Protein AF-A0A433XVX6-F1 (afdb_monomer)

Secondary structure (DSSP, 8-state):
-PPP---TT-EETTEEEEEEE---SSS-EEEEEETTS-EEEEEHHHHHHTS--SSSHHHHHHHHHHHHHH----TT-EETTEEEEEEE--TT-SS-EEEEEETTS-EEEE-HHHHHTTS--SSSHHHHHHHHHTEETTEEHHHHH-----TT-SSSSTTEEEETTTTEEEEEEEETTEEEEEEEESSHHHHHHHHHHHHIIIIIHHHHHHHTT-

Mean predicted aligned error: 14.82 Å

InterPro domains:
  IPR016177 DNA-binding domain superfamily [SSF54171] (155-206)

pLDDT: mean 87.67, std 9.97, range [38.62, 97.19]

Nearest PDB structures (foldseek):
  8ip9-assembly1_ja  TM=7.257E-01  e=5.168E+00  Triticum aestivum
  5vod-assembly1_D  TM=2.470E-01  e=8.513E-01  Human herpesvirus 5 strain Merlin
  8ovj-assembly1_SE  TM=2.598E-01  e=2.888E+00  Leishman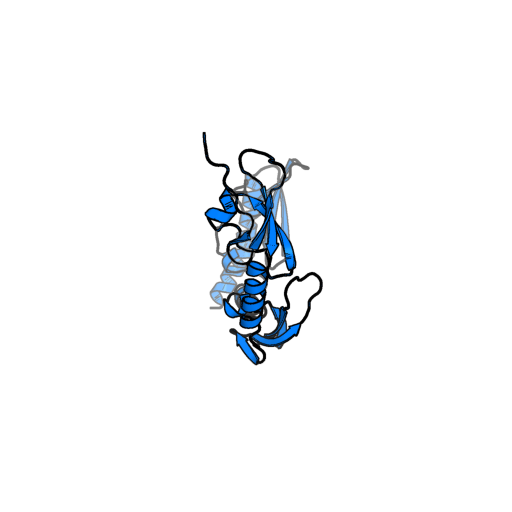ia major strain Friedlin
  8p5d-assembly1_SE0  TM=2.266E-01  e=1.814E+00  Spraguea lophii 42_110

Organism: NCBI:txid170367

Solvent-accessible surface area (backbone atoms only — not comparable to full-atom values): 12508 Å² total; per-residue (Å²): 135,82,79,82,86,80,57,66,76,42,72,31,81,40,24,35,26,73,37,82,45,80,70,71,78,96,48,54,30,30,38,21,44,17,83,86,72,41,71,35,79,47,37,57,65,39,44,75,74,56,78,47,38,46,64,54,55,66,62,50,54,52,50,51,56,53,51,65,72,64,68,67,87,52,62,74,42,70,34,78,43,23,31,29,59,48,81,40,84,50,88,99,50,98,58,73,22,29,34,21,41,18,80,88,72,50,72,49,75,41,47,65,68,42,38,74,72,59,77,48,39,54,82,52,55,73,56,51,58,58,55,52,73,40,43,57,88,63,30,51,50,67,68,70,73,47,90,78,74,62,92,84,57,84,66,81,49,89,51,35,46,78,38,79,93,74,68,27,20,32,15,38,50,76,54,58,87,41,79,44,79,76,50,73,29,84,45,64,66,60,23,49,49,56,46,49,53,50,40,52,57,63,48,40,59,48,49,56,55,58,62,76,70,114

Structure (mmCIF, N/CA/C/O backbone):
data_AF-A0A433XVX6-F1
#
_entry.id   AF-A0A433XVX6-F1
#
loop_
_atom_site.group_PDB
_atom_site.id
_atom_site.type_symbol
_atom_site.label_atom_id
_atom_site.label_alt_id
_atom_site.label_comp_id
_atom_site.label_asym_id
_atom_site.label_entity_id
_atom_site.label_seq_id
_atom_site.pdbx_PDB_ins_code
_atom_site.Cartn_x
_atom_site.Cartn_y
_atom_site.Cartn_z
_atom_site.occupancy
_atom_site.B_iso_or_equiv
_atom_site.auth_seq_id
_atom_site.auth_comp_id
_atom_site.auth_asym_id
_atom_site.auth_atom_id
_atom_site.pdbx_PDB_model_num
ATOM 1 N N . MET A 1 1 ? 45.677 37.191 -30.295 1.00 38.62 1 MET A N 1
ATOM 2 C CA . MET A 1 1 ? 44.570 36.921 -31.242 1.00 38.62 1 MET A CA 1
ATOM 3 C C . MET A 1 1 ? 44.172 35.455 -31.112 1.00 38.62 1 MET A C 1
ATOM 5 O O . MET A 1 1 ? 44.971 34.594 -31.451 1.00 38.62 1 MET A O 1
ATOM 9 N N . SER A 1 2 ? 43.012 35.152 -30.522 1.00 48.50 2 SER A N 1
ATOM 10 C CA . SER A 1 2 ? 42.582 33.760 -30.299 1.00 48.50 2 SER A CA 1
ATOM 11 C C . SER A 1 2 ? 41.981 33.183 -31.583 1.00 48.50 2 SER A C 1
ATOM 13 O O . SER A 1 2 ? 41.077 33.780 -32.167 1.00 48.50 2 SER A O 1
ATOM 15 N N . LYS A 1 3 ? 42.511 32.047 -32.047 1.00 56.12 3 LYS A N 1
ATOM 16 C CA . LYS A 1 3 ? 42.093 31.354 -33.274 1.00 56.12 3 LYS A CA 1
ATOM 17 C C . LYS A 1 3 ? 40.615 30.959 -33.149 1.00 56.12 3 LYS A C 1
ATOM 19 O O . LYS A 1 3 ? 40.260 30.203 -32.245 1.00 56.12 3 LYS A O 1
ATOM 24 N N . LYS A 1 4 ? 39.748 31.477 -34.030 1.00 68.12 4 LYS A N 1
ATOM 25 C CA . LYS A 1 4 ? 38.315 31.137 -34.044 1.00 68.12 4 LYS A CA 1
ATOM 26 C C . LYS A 1 4 ? 38.174 29.623 -34.236 1.00 68.12 4 LYS A C 1
ATOM 28 O O . LYS A 1 4 ? 38.615 29.078 -35.245 1.00 68.12 4 LYS A O 1
ATOM 33 N N . LEU A 1 5 ? 37.613 28.941 -33.240 1.00 78.88 5 LEU A N 1
ATOM 34 C CA . LEU A 1 5 ? 37.410 27.496 -33.284 1.00 78.88 5 LEU A CA 1
ATOM 35 C C . LEU A 1 5 ? 36.294 27.178 -34.286 1.00 78.88 5 LEU A C 1
ATOM 37 O O . LEU A 1 5 ? 35.139 27.515 -34.036 1.00 78.88 5 LEU A O 1
ATOM 41 N N . ASN A 1 6 ? 36.644 26.524 -35.394 1.00 87.12 6 ASN A N 1
ATOM 42 C CA . ASN A 1 6 ? 35.687 26.031 -36.378 1.00 87.12 6 ASN A CA 1
ATOM 43 C C . ASN A 1 6 ? 35.443 24.530 -36.167 1.00 87.12 6 ASN A C 1
ATOM 45 O O . ASN A 1 6 ? 36.388 23.742 -36.209 1.00 87.12 6 ASN A O 1
ATOM 49 N N . LEU A 1 7 ? 34.185 24.152 -35.929 1.00 89.12 7 LEU A N 1
ATOM 50 C CA . LEU A 1 7 ? 33.771 22.759 -35.752 1.00 89.12 7 LEU A CA 1
ATOM 51 C C . LEU A 1 7 ? 33.003 22.194 -36.955 1.00 89.12 7 LEU A C 1
ATOM 53 O O . LEU A 1 7 ? 32.600 21.038 -36.892 1.00 89.12 7 LEU A O 1
ATOM 57 N N . VAL A 1 8 ? 32.800 22.958 -38.036 1.00 92.81 8 VAL A N 1
ATOM 58 C CA . VAL A 1 8 ? 32.101 22.475 -39.241 1.00 92.81 8 VAL A CA 1
ATOM 59 C C . VAL A 1 8 ? 32.784 21.224 -39.799 1.00 92.81 8 VAL A C 1
ATOM 61 O O . VAL A 1 8 ? 34.008 21.163 -39.895 1.00 92.81 8 VAL A O 1
ATOM 64 N N . GLY A 1 9 ? 31.982 20.209 -40.124 1.00 91.25 9 GLY A N 1
ATOM 65 C CA . GLY A 1 9 ? 32.437 18.901 -40.597 1.00 91.25 9 GLY A CA 1
ATOM 66 C C . GLY A 1 9 ? 32.885 17.940 -39.491 1.00 91.25 9 GLY A C 1
ATOM 67 O O . GLY A 1 9 ? 33.065 16.755 -39.760 1.00 91.25 9 GLY A O 1
ATOM 68 N N . GLN A 1 10 ? 33.038 18.397 -38.242 1.00 93.50 10 GLN A N 1
ATOM 69 C CA . GLN A 1 10 ? 33.413 17.514 -37.137 1.00 93.50 10 GLN A CA 1
ATOM 70 C C . GLN A 1 10 ? 32.222 16.695 -36.634 1.00 93.50 10 GLN A C 1
ATOM 72 O O . GLN A 1 10 ? 31.075 17.156 -36.615 1.00 93.50 10 GLN A O 1
ATOM 77 N N . ARG A 1 11 ? 32.523 15.476 -36.177 1.00 94.94 11 ARG A N 1
ATOM 78 C CA . ARG A 1 11 ? 31.547 14.517 -35.660 1.00 94.94 11 ARG A CA 1
ATOM 79 C C . ARG A 1 11 ? 31.689 14.330 -34.151 1.00 94.94 11 ARG A C 1
ATOM 81 O O . ARG A 1 11 ? 32.784 14.118 -33.641 1.00 94.94 11 ARG A O 1
ATOM 88 N N . PHE A 1 12 ? 30.559 14.338 -33.454 1.00 93.75 12 PHE A N 1
ATOM 89 C CA . PHE A 1 12 ? 30.433 14.140 -32.012 1.00 93.75 12 PHE A CA 1
ATOM 90 C C . PHE A 1 12 ? 29.365 13.073 -31.743 1.00 93.75 12 PHE A C 1
ATOM 92 O O . PHE A 1 12 ? 28.162 13.344 -31.712 1.00 93.75 12 PHE A O 1
ATOM 99 N N . GLY A 1 13 ? 29.799 11.820 -31.594 1.00 93.31 13 GLY A N 1
ATOM 100 C CA . GLY A 1 13 ? 28.888 10.675 -31.537 1.00 93.31 13 GLY A CA 1
ATOM 101 C C . GLY A 1 13 ? 28.118 10.511 -32.851 1.00 93.31 13 GLY A C 1
ATOM 102 O O . GLY A 1 13 ? 28.717 10.287 -33.901 1.00 93.31 13 GLY A O 1
ATOM 103 N N . ARG A 1 14 ? 26.791 10.640 -32.791 1.00 94.75 14 ARG A N 1
ATOM 104 C CA . ARG A 1 14 ? 25.889 10.607 -33.951 1.00 94.75 14 ARG A CA 1
ATOM 105 C C . ARG A 1 14 ? 25.601 11.982 -34.551 1.00 94.75 14 ARG A C 1
ATOM 107 O O . ARG A 1 14 ? 24.722 12.072 -35.396 1.00 94.75 14 ARG A O 1
ATOM 114 N N . LEU A 1 15 ? 26.216 13.057 -34.058 1.00 96.62 15 LEU A N 1
ATOM 115 C CA . LEU A 1 15 ? 26.008 14.416 -34.565 1.00 96.62 15 LEU A CA 1
ATOM 116 C C . LEU A 1 15 ? 27.168 14.838 -35.458 1.00 96.62 15 LEU A C 1
ATOM 118 O O . LEU A 1 15 ? 28.316 14.753 -35.035 1.00 96.62 15 LEU A O 1
ATOM 122 N N . THR A 1 16 ? 26.862 15.370 -36.635 1.00 96.62 16 THR A N 1
ATOM 123 C CA . THR A 1 16 ? 27.825 16.001 -37.543 1.00 96.62 16 THR A CA 1
ATOM 124 C C . THR A 1 16 ? 27.500 17.483 -37.649 1.00 96.62 16 THR A C 1
ATOM 126 O O . THR A 1 16 ? 26.360 17.851 -37.936 1.00 96.62 16 THR A O 1
ATOM 129 N N . VAL A 1 17 ? 28.481 18.347 -37.392 1.00 96.50 17 VAL A N 1
ATOM 130 C CA . VAL A 1 17 ? 28.293 19.802 -37.448 1.00 96.50 17 VAL A CA 1
ATOM 131 C C . VAL A 1 17 ? 28.220 20.262 -38.903 1.00 96.50 17 VAL A C 1
ATOM 133 O O . VAL A 1 17 ? 29.166 20.061 -39.663 1.00 96.50 17 VAL A O 1
ATOM 136 N N . ILE A 1 18 ? 27.121 20.918 -39.275 1.00 96.31 18 ILE A N 1
ATOM 137 C CA . ILE A 1 18 ? 26.872 21.411 -40.640 1.00 96.31 18 ILE A CA 1
ATOM 138 C C . ILE A 1 18 ? 27.135 22.912 -40.774 1.00 96.31 18 ILE A C 1
ATOM 140 O O . ILE A 1 18 ? 27.620 23.348 -41.812 1.00 96.31 18 ILE A O 1
ATOM 144 N N . ALA A 1 19 ? 26.839 23.708 -39.744 1.00 93.25 19 ALA A N 1
ATOM 145 C CA . ALA A 1 19 ? 27.018 25.159 -39.808 1.00 93.25 19 ALA A CA 1
ATOM 146 C C . ALA A 1 19 ? 27.203 25.799 -38.425 1.00 93.25 19 ALA A C 1
ATOM 148 O O . ALA A 1 19 ? 26.678 25.309 -37.421 1.00 93.25 19 ALA A O 1
ATOM 149 N N . GLU A 1 20 ? 27.913 26.927 -38.388 1.00 92.19 20 GLU A N 1
ATOM 150 C CA . GLU A 1 20 ? 27.926 27.842 -37.242 1.00 92.19 20 GLU A CA 1
ATOM 151 C C . GLU A 1 20 ? 26.616 28.646 -37.224 1.00 92.19 20 GLU A C 1
ATOM 153 O O . GLU A 1 20 ? 26.157 29.122 -38.262 1.00 92.19 20 GLU A O 1
ATOM 158 N N . LEU A 1 21 ? 26.001 28.786 -36.051 1.00 90.31 21 LEU A N 1
ATOM 159 C CA . LEU A 1 21 ? 24.818 29.621 -35.841 1.00 90.31 21 LEU A CA 1
ATOM 160 C C . LEU A 1 21 ? 25.199 30.921 -35.121 1.00 90.31 21 LEU A C 1
ATOM 162 O O . LEU A 1 21 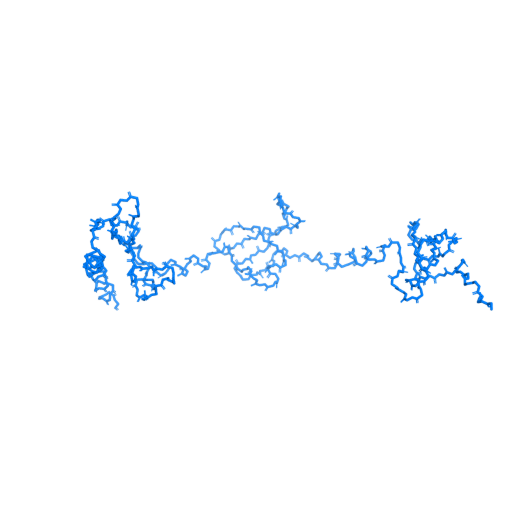? 26.229 30.957 -34.438 1.00 90.31 21 LEU A O 1
ATOM 166 N N . PRO A 1 22 ? 24.357 31.971 -35.209 1.00 84.25 22 PRO A N 1
ATOM 167 C CA . PRO A 1 22 ? 24.563 33.203 -34.462 1.00 84.25 22 PRO A CA 1
ATOM 168 C C . PRO A 1 22 ? 24.816 32.924 -32.981 1.00 84.25 22 PRO A C 1
ATOM 170 O O . PRO A 1 22 ? 24.170 32.071 -32.360 1.00 84.25 22 PRO A O 1
ATOM 173 N N . LYS A 1 23 ? 25.798 33.631 -32.424 1.00 76.31 23 LYS A N 1
ATOM 174 C CA . LYS A 1 23 ? 26.173 33.485 -31.024 1.00 76.31 23 LYS A CA 1
ATOM 175 C C . LYS A 1 23 ? 25.047 34.027 -30.148 1.00 76.31 23 LYS A C 1
ATOM 177 O O . LYS A 1 23 ? 24.719 35.205 -30.210 1.00 76.31 23 LYS A O 1
ATOM 182 N N . GLU A 1 24 ? 24.519 33.163 -29.295 1.00 71.94 24 GLU A N 1
ATOM 183 C CA . GLU A 1 24 ? 23.518 33.500 -28.290 1.00 71.94 24 GLU A CA 1
ATOM 184 C C . GLU A 1 24 ? 24.099 33.078 -26.932 1.00 71.94 24 GLU A C 1
ATOM 186 O O . GLU A 1 24 ? 24.224 31.888 -26.635 1.00 71.94 24 GLU A O 1
ATOM 191 N N . GLY A 1 25 ? 24.591 34.047 -26.153 1.00 70.12 25 GLY A N 1
ATOM 192 C CA . GLY A 1 25 ? 25.312 33.804 -24.895 1.00 70.12 25 GLY A CA 1
ATOM 193 C C . GLY A 1 25 ? 26.831 33.621 -25.047 1.00 70.12 25 GLY A C 1
ATOM 194 O O . GLY A 1 25 ? 27.452 34.150 -25.965 1.00 70.12 25 GLY A O 1
ATOM 195 N N . SER A 1 26 ? 27.472 32.908 -24.112 1.00 76.31 26 SER A N 1
ATOM 196 C CA . SER A 1 26 ? 28.947 32.858 -23.998 1.00 76.31 26 SER A CA 1
ATOM 197 C C . SER A 1 26 ? 29.634 31.895 -24.988 1.00 76.31 26 SER A C 1
ATOM 199 O O . SER A 1 26 ? 30.794 32.100 -25.351 1.00 76.31 26 SER A O 1
ATOM 201 N N . SER A 1 27 ? 28.924 30.881 -25.501 1.00 79.75 27 SER A N 1
ATOM 202 C CA . SER A 1 27 ? 29.500 29.814 -26.337 1.00 79.75 27 SER A CA 1
ATOM 203 C C . SER A 1 27 ? 28.939 29.819 -27.768 1.00 79.75 27 SER A C 1
ATOM 205 O O . SER A 1 27 ? 27.736 30.023 -27.930 1.00 79.75 27 SER A O 1
ATOM 207 N N . PRO A 1 28 ? 29.762 29.563 -28.806 1.00 85.75 28 PRO A N 1
ATOM 208 C CA . PRO A 1 28 ? 29.271 29.365 -30.168 1.00 85.75 28 PRO A CA 1
ATOM 209 C C . PRO A 1 28 ? 28.257 28.218 -30.245 1.00 85.75 28 PRO A C 1
ATOM 211 O O . PRO A 1 28 ? 28.436 27.167 -29.613 1.00 85.75 28 PRO A O 1
ATOM 214 N N . ARG A 1 29 ? 27.201 28.431 -31.033 1.00 91.44 29 ARG A N 1
ATOM 215 C CA . ARG A 1 29 ? 26.173 27.436 -31.340 1.00 91.44 29 ARG A CA 1
ATOM 216 C C . ARG A 1 29 ? 26.436 26.829 -32.709 1.00 91.44 29 ARG A C 1
ATOM 218 O O . ARG A 1 29 ? 26.840 27.517 -33.640 1.00 91.44 29 ARG A O 1
ATOM 225 N N . TRP A 1 30 ? 26.127 25.550 -32.832 1.00 93.88 30 TRP A N 1
ATOM 226 C CA . TRP A 1 30 ? 26.346 24.767 -34.034 1.00 93.88 30 TRP A CA 1
ATOM 227 C C . TRP A 1 30 ? 25.049 24.082 -34.433 1.00 93.88 30 TRP A C 1
ATOM 229 O O . TRP A 1 30 ? 24.403 23.427 -33.608 1.00 93.88 30 TRP A O 1
ATOM 239 N N . SER A 1 31 ? 24.676 24.234 -35.699 1.00 95.19 31 SER A N 1
ATOM 240 C CA . SER A 1 31 ? 23.676 23.382 -36.327 1.00 95.19 31 SER A CA 1
ATOM 241 C C . SER A 1 31 ? 24.335 22.042 -36.623 1.00 95.19 31 SER A C 1
ATOM 243 O O . SER A 1 31 ? 25.408 21.999 -37.230 1.00 95.19 31 SER A O 1
ATOM 245 N N . CYS A 1 32 ? 23.721 20.958 -36.165 1.00 96.25 32 CYS A N 1
ATOM 246 C CA . CYS A 1 32 ? 24.199 19.601 -36.371 1.00 96.25 32 CYS A CA 1
ATOM 247 C C . CYS A 1 32 ? 23.108 18.763 -37.033 1.00 96.25 32 CYS A C 1
ATOM 249 O O . CYS A 1 32 ? 21.931 18.891 -36.688 1.00 96.25 32 CYS A O 1
ATOM 251 N N . ILE A 1 33 ? 23.506 17.857 -37.920 1.00 96.44 33 ILE A N 1
ATOM 252 C CA . ILE A 1 33 ? 22.648 16.784 -38.411 1.00 96.44 33 ILE A CA 1
ATOM 253 C C . ILE A 1 33 ? 22.986 15.514 -37.649 1.00 96.44 33 ILE A C 1
ATOM 255 O O . ILE A 1 33 ? 24.158 15.192 -37.446 1.00 96.44 33 ILE A O 1
ATOM 259 N N . CYS A 1 34 ? 21.970 14.815 -37.162 1.00 96.12 34 CYS A N 1
ATOM 260 C CA . CYS A 1 34 ? 22.189 13.523 -36.544 1.00 96.12 34 CYS A CA 1
ATOM 261 C C . CYS A 1 34 ? 22.131 12.406 -37.591 1.00 96.12 34 CYS A C 1
ATOM 263 O O . CYS A 1 34 ? 21.385 12.530 -38.555 1.00 96.12 34 CYS A O 1
ATOM 265 N N . ASP A 1 35 ? 22.802 11.276 -37.352 1.00 95.12 35 ASP A N 1
ATOM 266 C CA . ASP A 1 35 ? 22.650 10.051 -38.159 1.00 95.12 35 ASP A CA 1
ATOM 267 C C . ASP A 1 35 ? 21.176 9.611 -38.292 1.00 95.12 35 ASP A C 1
ATOM 269 O O . ASP A 1 35 ? 20.795 8.970 -39.261 1.00 95.12 35 ASP A O 1
ATOM 273 N N . CYS A 1 36 ? 20.331 9.994 -37.321 1.00 90.38 36 CYS A N 1
ATOM 274 C CA . CYS A 1 36 ? 18.879 9.785 -37.325 1.00 90.38 36 CYS A CA 1
ATOM 275 C C . CYS A 1 36 ? 18.123 10.660 -38.354 1.00 90.38 36 CYS A C 1
ATOM 277 O O . CYS A 1 36 ? 16.899 10.606 -38.400 1.00 90.38 36 CYS A O 1
ATOM 279 N N . GLY A 1 37 ? 18.812 11.550 -39.075 1.00 91.06 37 GLY A N 1
ATOM 280 C CA . GLY A 1 37 ? 18.236 12.549 -39.981 1.00 91.06 37 GLY A CA 1
ATOM 281 C C . GLY A 1 37 ? 17.664 13.794 -39.292 1.00 91.06 37 GLY A C 1
ATOM 282 O O . GLY A 1 37 ? 17.420 14.797 -39.954 1.00 91.06 37 GLY A O 1
ATOM 283 N N . ASN A 1 38 ? 17.476 13.781 -37.965 1.00 94.69 38 ASN A N 1
ATOM 284 C CA . ASN A 1 38 ? 16.924 14.941 -37.260 1.00 94.69 38 ASN A CA 1
ATOM 285 C C . ASN A 1 38 ? 17.998 15.999 -36.959 1.00 94.69 38 ASN A C 1
ATOM 287 O O . ASN A 1 38 ? 19.101 15.648 -36.512 1.00 94.69 38 ASN A O 1
ATOM 291 N N . PRO A 1 39 ? 17.664 17.292 -37.113 1.00 94.88 39 PRO A N 1
ATOM 292 C CA . PRO A 1 39 ? 18.558 18.381 -36.759 1.00 94.88 39 PRO A CA 1
ATOM 293 C C . PRO A 1 39 ? 18.683 18.525 -35.237 1.00 94.88 39 PRO A C 1
ATOM 295 O O . PRO A 1 39 ? 17.761 18.228 -34.471 1.00 94.88 39 PRO A O 1
ATOM 298 N N . LYS A 1 40 ? 19.832 19.021 -34.780 1.00 95.19 40 LYS A N 1
ATOM 299 C CA . LYS A 1 40 ? 20.084 19.347 -33.375 1.00 95.19 40 LYS A CA 1
ATOM 300 C C . LYS A 1 40 ? 20.978 20.574 -33.278 1.00 95.19 40 LYS A C 1
ATOM 302 O O . LYS A 1 40 ? 22.030 20.628 -33.903 1.00 95.19 40 LYS A O 1
ATOM 307 N N . VAL A 1 41 ? 20.595 21.529 -32.437 1.00 94.31 41 VAL A N 1
ATOM 308 C CA . VAL A 1 41 ? 21.476 22.638 -32.059 1.00 94.31 41 VAL A CA 1
ATOM 309 C C . VAL A 1 41 ? 22.266 22.248 -30.813 1.00 94.31 41 VAL A C 1
ATOM 311 O O . VAL A 1 41 ? 21.687 21.767 -29.836 1.00 94.31 41 VAL A O 1
ATOM 314 N N . ALA A 1 42 ? 23.582 22.452 -30.846 1.00 92.31 42 ALA A N 1
ATOM 315 C CA . ALA A 1 42 ? 24.480 22.170 -29.730 1.00 92.31 42 ALA A CA 1
ATOM 316 C C . ALA A 1 42 ? 25.558 23.257 -29.602 1.00 92.31 42 ALA A C 1
ATOM 318 O O . ALA A 1 42 ? 25.929 23.896 -30.583 1.00 92.31 42 ALA A O 1
ATOM 319 N N . THR A 1 43 ? 26.064 23.491 -28.392 1.00 92.12 43 THR A N 1
ATOM 320 C CA . THR A 1 43 ? 27.160 24.444 -28.150 1.00 92.12 43 THR A CA 1
ATOM 321 C C . THR A 1 43 ? 28.520 23.752 -28.187 1.00 92.12 43 THR A C 1
ATOM 323 O O . THR A 1 43 ? 28.626 22.544 -27.962 1.00 92.12 43 THR A O 1
ATOM 326 N N . THR A 1 44 ? 29.589 24.521 -28.412 1.00 89.88 44 THR A N 1
ATOM 327 C CA . THR A 1 44 ? 30.972 24.007 -28.361 1.00 89.88 44 THR A CA 1
ATOM 328 C C . THR A 1 44 ? 31.255 23.226 -27.074 1.00 89.88 44 THR A C 1
ATOM 330 O O . THR A 1 44 ? 31.911 22.187 -27.111 1.00 89.88 44 THR A O 1
ATOM 333 N N . ILE A 1 45 ? 30.759 23.718 -25.933 1.00 88.94 45 ILE A N 1
ATOM 334 C CA . ILE A 1 45 ? 31.016 23.116 -24.619 1.00 88.94 45 ILE A CA 1
ATOM 335 C C . ILE A 1 45 ? 30.414 21.707 -24.540 1.00 88.94 45 ILE A C 1
ATOM 337 O O . ILE A 1 45 ? 31.131 20.769 -24.198 1.00 88.94 45 ILE A O 1
ATOM 341 N N . VAL A 1 46 ? 29.136 21.540 -24.898 1.00 90.56 46 VAL A N 1
ATOM 342 C CA . VAL A 1 46 ? 28.437 20.244 -24.775 1.00 90.56 46 VAL A CA 1
ATOM 343 C C . VAL A 1 46 ? 28.890 19.222 -25.818 1.00 90.56 46 VAL A C 1
ATOM 345 O O . VAL A 1 46 ? 28.847 18.023 -25.550 1.00 90.56 46 VAL A O 1
ATOM 348 N N . LEU A 1 47 ? 29.354 19.677 -26.989 1.00 90.62 47 LEU A N 1
ATOM 349 C CA . LEU A 1 47 ? 29.938 18.806 -28.012 1.00 90.62 47 LEU A CA 1
ATOM 350 C C . LEU A 1 47 ? 31.299 18.267 -27.557 1.00 90.62 47 LEU A C 1
ATOM 352 O O . LEU A 1 47 ? 31.515 17.058 -27.571 1.00 90.62 47 LEU A O 1
ATOM 356 N N . ARG A 1 48 ? 32.200 19.140 -27.081 1.00 89.19 48 ARG A N 1
ATOM 357 C CA . ARG A 1 48 ? 33.551 18.730 -26.655 1.00 89.19 48 ARG A CA 1
ATOM 358 C C . ARG A 1 48 ? 33.562 17.934 -25.351 1.00 89.19 48 ARG A C 1
ATOM 360 O O . ARG A 1 48 ? 34.376 17.028 -25.224 1.00 89.19 48 ARG A O 1
ATOM 367 N N . ARG A 1 49 ? 32.673 18.247 -24.399 1.00 88.75 49 ARG A N 1
ATOM 368 C CA . ARG A 1 49 ? 32.497 17.445 -23.171 1.00 88.75 49 ARG A CA 1
ATOM 369 C C . ARG A 1 49 ? 31.822 16.098 -23.436 1.00 88.75 49 ARG A C 1
ATOM 371 O O . ARG A 1 49 ? 31.950 15.186 -22.630 1.00 88.75 49 ARG A O 1
ATOM 378 N N . GLY A 1 50 ? 31.135 15.961 -24.571 1.00 86.94 50 GLY A N 1
ATOM 379 C CA . GLY A 1 50 ? 30.416 14.745 -24.934 1.00 86.94 50 GLY A CA 1
ATOM 380 C C . GLY A 1 50 ? 29.044 14.610 -24.270 1.00 86.94 50 GLY A C 1
ATOM 381 O O . GLY A 1 50 ? 28.490 13.516 -24.275 1.00 86.94 50 GLY A O 1
ATOM 382 N N . ASP A 1 51 ? 28.468 15.689 -23.740 1.00 88.81 51 ASP A N 1
ATOM 383 C CA . ASP A 1 51 ? 27.122 15.682 -23.147 1.00 88.81 51 ASP A CA 1
ATOM 384 C C . ASP A 1 51 ? 26.032 15.555 -24.228 1.00 88.81 51 ASP A C 1
ATOM 386 O O . ASP A 1 51 ? 24.961 14.992 -24.001 1.00 88.81 51 ASP A O 1
ATOM 390 N N . CYS A 1 52 ? 26.313 16.044 -25.441 1.00 90.38 52 CYS A N 1
ATOM 391 C CA . CYS A 1 52 ? 25.405 15.974 -26.582 1.00 90.38 52 CYS A CA 1
ATOM 392 C C . CYS A 1 52 ? 26.001 15.102 -27.695 1.00 90.38 52 CYS A C 1
ATOM 394 O O . CYS A 1 52 ? 26.821 15.563 -28.485 1.00 90.38 52 CYS A O 1
ATOM 396 N N . LYS A 1 53 ? 25.579 13.832 -27.760 1.00 92.25 53 LYS A N 1
ATOM 397 C CA . LYS A 1 53 ? 26.060 12.846 -28.753 1.00 92.25 53 LYS A CA 1
ATOM 398 C C . LYS A 1 53 ? 25.021 12.476 -29.814 1.00 92.25 53 LYS A C 1
ATOM 400 O O . LYS A 1 53 ? 25.307 11.652 -30.675 1.00 92.25 53 LYS A O 1
ATOM 405 N N . SER A 1 54 ? 23.788 12.979 -29.722 1.00 94.06 54 SER A N 1
ATOM 406 C CA . SER A 1 54 ? 22.712 12.654 -30.671 1.00 94.06 54 SER A CA 1
ATOM 407 C C . SER A 1 54 ? 21.57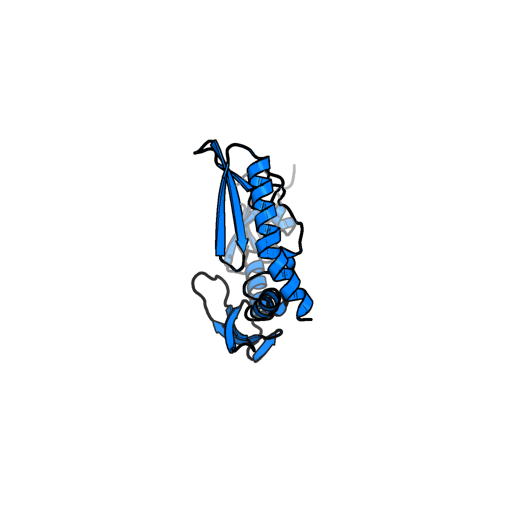2 13.674 -30.641 1.00 94.06 54 SER A C 1
ATOM 409 O O . SER A 1 54 ? 21.494 14.510 -29.740 1.00 94.06 54 SER A O 1
ATOM 411 N N . CYS A 1 55 ? 20.625 13.532 -31.575 1.00 92.25 55 CYS A N 1
ATOM 412 C CA . CYS A 1 55 ? 19.341 14.243 -31.587 1.00 92.25 55 CYS A CA 1
ATOM 413 C C . CYS A 1 55 ? 18.445 13.924 -30.360 1.00 92.25 55 CYS A C 1
ATOM 415 O O . CYS A 1 55 ? 17.388 14.523 -30.195 1.00 92.25 55 CYS A O 1
ATOM 417 N N . GLY A 1 56 ? 18.856 12.986 -29.496 1.00 87.38 56 GLY A N 1
ATOM 418 C CA . GLY A 1 56 ? 18.026 12.326 -28.483 1.00 87.38 56 GLY A CA 1
ATOM 419 C C . GLY A 1 56 ? 17.679 10.882 -28.867 1.00 87.38 56 GLY A C 1
ATOM 420 O O . GLY A 1 56 ? 17.225 10.117 -28.019 1.00 87.38 56 GLY A O 1
ATOM 421 N N . CYS A 1 57 ? 17.950 10.477 -30.117 1.00 89.69 57 CYS A N 1
ATOM 422 C CA . CYS A 1 57 ? 17.723 9.108 -30.586 1.00 89.69 57 CYS A CA 1
ATOM 423 C C . CYS A 1 57 ? 18.554 8.078 -29.825 1.00 89.69 57 CYS A C 1
ATOM 425 O O . CYS A 1 57 ? 18.040 7.016 -29.535 1.00 89.69 57 CYS A O 1
ATOM 427 N N . LEU A 1 58 ? 19.782 8.398 -29.407 1.00 87.56 58 LEU A N 1
ATOM 428 C CA . LEU A 1 58 ? 20.610 7.444 -28.665 1.00 87.56 58 LEU A CA 1
ATOM 429 C C . LEU A 1 58 ? 19.937 7.013 -27.349 1.00 87.56 58 LEU A C 1
ATOM 431 O O . LEU A 1 58 ? 20.011 5.853 -26.958 1.00 87.56 58 LEU A O 1
ATOM 435 N N . HIS A 1 59 ? 19.245 7.942 -26.681 1.00 84.56 59 HIS A N 1
ATOM 436 C CA . HIS A 1 59 ? 18.460 7.633 -25.488 1.00 84.56 59 HIS A CA 1
ATOM 437 C C . HIS A 1 59 ? 17.178 6.862 -25.832 1.00 84.56 59 HIS A C 1
ATOM 439 O O . HIS A 1 59 ? 16.808 5.942 -25.111 1.00 84.56 59 HIS A O 1
ATOM 445 N N . ARG A 1 60 ? 16.518 7.206 -26.945 1.00 81.62 60 ARG A N 1
ATOM 446 C CA . ARG A 1 60 ? 15.328 6.497 -27.434 1.00 81.62 60 ARG A CA 1
ATOM 447 C C . ARG A 1 60 ? 15.636 5.034 -27.761 1.00 81.62 60 ARG A C 1
ATOM 449 O O . ARG A 1 60 ? 14.916 4.172 -27.277 1.00 81.62 60 ARG A O 1
ATOM 456 N N . ASP A 1 61 ? 16.720 4.779 -28.487 1.00 82.50 61 ASP A N 1
ATOM 457 C CA . ASP A 1 61 ? 17.190 3.438 -28.852 1.00 82.50 61 ASP A CA 1
ATOM 458 C C . ASP A 1 61 ? 17.516 2.612 -27.596 1.00 82.50 61 ASP A C 1
ATOM 460 O O . ASP A 1 61 ? 17.094 1.467 -27.450 1.00 82.50 61 ASP A O 1
ATOM 464 N N . TYR A 1 62 ? 18.197 3.223 -26.619 1.00 81.00 62 TYR A N 1
ATOM 465 C CA . TYR A 1 62 ? 18.465 2.575 -25.334 1.00 81.00 62 TYR A CA 1
ATOM 466 C C . TYR A 1 62 ? 17.173 2.185 -24.600 1.00 81.00 62 TYR A C 1
ATOM 468 O O . TYR A 1 62 ? 17.082 1.102 -24.018 1.00 81.00 62 TYR A O 1
ATOM 476 N N . LEU A 1 63 ? 16.162 3.061 -24.606 1.00 75.19 63 LEU A N 1
ATOM 477 C CA . LEU A 1 63 ? 14.870 2.767 -23.994 1.00 75.19 63 LEU A CA 1
ATOM 478 C C . LEU A 1 63 ? 14.130 1.649 -24.741 1.00 75.19 63 LEU A C 1
ATOM 480 O O . LEU A 1 63 ? 13.582 0.769 -24.080 1.00 75.19 63 LEU A O 1
ATOM 484 N N . THR A 1 64 ? 14.136 1.631 -26.077 1.00 70.12 64 THR A N 1
ATOM 485 C CA . THR A 1 64 ? 13.485 0.565 -26.856 1.00 70.12 64 THR A CA 1
ATOM 486 C C . THR A 1 64 ? 14.123 -0.798 -26.602 1.00 70.12 64 THR A C 1
ATOM 488 O O . THR A 1 64 ? 13.399 -1.753 -26.319 1.00 70.12 64 THR A O 1
ATOM 491 N N . ASP A 1 65 ? 15.455 -0.879 -26.571 1.00 67.81 65 ASP A N 1
ATOM 492 C CA . ASP A 1 65 ? 16.177 -2.128 -26.291 1.00 67.81 65 ASP A CA 1
ATOM 493 C C . ASP A 1 65 ? 15.897 -2.642 -24.873 1.00 67.81 65 ASP A C 1
ATOM 495 O O . ASP A 1 65 ? 15.680 -3.835 -24.638 1.00 67.81 65 ASP A O 1
ATOM 499 N N . ARG A 1 66 ? 15.837 -1.730 -23.896 1.00 63.31 66 ARG A N 1
ATOM 500 C CA . ARG A 1 66 ? 15.496 -2.074 -22.511 1.00 63.31 66 ARG A CA 1
ATOM 501 C C . ARG A 1 66 ? 14.057 -2.576 -22.391 1.00 63.31 66 ARG A C 1
ATOM 503 O O . ARG A 1 66 ? 13.802 -3.520 -21.644 1.00 63.31 66 ARG A O 1
ATOM 510 N N . HIS A 1 67 ? 13.122 -1.964 -23.114 1.00 59.94 67 HIS A N 1
ATOM 511 C CA . HIS A 1 67 ? 11.720 -2.378 -23.127 1.00 59.94 67 HIS A CA 1
ATOM 512 C C . HIS A 1 67 ? 11.546 -3.759 -23.770 1.00 59.94 67 HIS A C 1
ATOM 514 O O . HIS A 1 67 ? 10.869 -4.599 -23.178 1.00 59.94 67 HIS A O 1
ATOM 520 N N . ALA A 1 68 ? 12.234 -4.038 -24.882 1.00 58.06 68 ALA A N 1
ATOM 521 C CA . ALA A 1 68 ? 12.249 -5.361 -25.508 1.00 58.06 68 ALA A CA 1
ATOM 522 C C . ALA A 1 68 ? 12.780 -6.445 -24.551 1.00 58.06 68 ALA A C 1
ATOM 524 O O . ALA A 1 68 ? 12.199 -7.520 -24.431 1.00 58.06 68 ALA A O 1
ATOM 525 N N . LYS A 1 69 ? 13.823 -6.137 -23.766 1.00 56.50 69 LYS A N 1
ATOM 526 C CA . LYS A 1 69 ? 14.390 -7.060 -22.766 1.00 56.50 69 LYS A CA 1
ATOM 527 C C . LYS A 1 69 ? 13.473 -7.318 -21.558 1.00 56.50 69 LYS A C 1
ATOM 529 O O . LYS A 1 69 ? 13.662 -8.297 -20.840 1.00 56.50 69 LYS A O 1
ATOM 534 N N . THR A 1 70 ? 12.493 -6.444 -21.313 1.00 57.47 70 THR A N 1
ATOM 535 C CA . THR A 1 70 ? 11.578 -6.531 -20.159 1.00 57.47 70 THR A CA 1
ATOM 536 C C . THR A 1 70 ? 10.241 -7.190 -20.512 1.00 57.47 70 THR A C 1
ATOM 538 O O . THR A 1 70 ? 9.476 -7.523 -19.601 1.00 57.47 70 THR A O 1
ATOM 541 N N . ASP A 1 71 ? 9.973 -7.443 -21.798 1.00 64.69 71 ASP A N 1
ATOM 542 C CA . ASP A 1 71 ? 8.761 -8.120 -22.272 1.00 64.69 71 ASP A CA 1
ATOM 543 C C . ASP A 1 71 ? 8.823 -9.644 -22.079 1.00 64.69 71 ASP A C 1
ATOM 545 O O . ASP A 1 71 ? 8.517 -10.445 -22.955 1.00 64.69 71 ASP A O 1
ATOM 549 N N . THR A 1 72 ? 9.271 -10.072 -20.900 1.00 72.81 72 THR A N 1
ATOM 550 C CA . THR A 1 72 ? 9.250 -11.481 -20.526 1.00 72.81 72 THR A CA 1
ATOM 551 C C . THR A 1 72 ? 7.809 -11.902 -20.290 1.00 72.81 72 THR A C 1
ATOM 553 O O . THR A 1 72 ? 7.146 -11.361 -19.398 1.00 72.81 72 THR A O 1
ATOM 556 N N . ASP A 1 73 ? 7.356 -12.912 -21.026 1.00 84.62 73 ASP A N 1
ATOM 557 C CA . ASP A 1 73 ? 6.112 -13.596 -20.717 1.00 84.62 73 ASP A CA 1
ATOM 558 C C . ASP A 1 73 ? 6.199 -14.241 -19.317 1.00 84.62 73 ASP A C 1
ATOM 560 O O . ASP A 1 73 ? 7.170 -14.922 -18.944 1.00 84.62 73 ASP A O 1
ATOM 564 N N . ILE A 1 74 ? 5.205 -13.935 -18.488 1.00 88.69 74 ILE A N 1
ATOM 565 C CA . ILE A 1 74 ? 5.062 -14.488 -17.142 1.00 88.69 74 ILE A CA 1
ATOM 566 C C . ILE A 1 74 ? 3.744 -15.244 -16.970 1.00 88.69 74 ILE A C 1
ATOM 568 O O . ILE A 1 74 ? 3.415 -15.592 -15.840 1.00 88.69 74 ILE A O 1
ATOM 572 N N . SER A 1 75 ? 3.022 -15.527 -18.057 1.00 91.69 75 SER A N 1
ATOM 573 C CA . SER A 1 75 ? 1.829 -16.377 -18.048 1.00 91.69 75 SER A CA 1
ATOM 574 C C . SER A 1 75 ? 2.139 -17.722 -17.381 1.00 91.69 75 SER A C 1
ATOM 576 O O . SER A 1 75 ? 3.204 -18.305 -17.585 1.00 91.69 75 SER A O 1
ATOM 578 N N . GLY A 1 76 ? 1.244 -18.180 -16.510 1.00 91.81 76 GLY A N 1
ATOM 579 C CA . GLY A 1 76 ? 1.390 -19.398 -15.710 1.00 91.81 76 GLY A CA 1
ATOM 580 C C . GLY A 1 76 ? 2.369 -19.300 -14.534 1.00 91.81 76 GLY A C 1
ATOM 581 O O . GLY A 1 76 ? 2.417 -20.213 -13.709 1.00 91.81 76 GLY A O 1
ATOM 582 N N . LYS A 1 77 ? 3.145 -18.215 -14.394 1.00 93.81 77 LYS A N 1
ATOM 583 C CA . LYS A 1 77 ? 4.093 -18.084 -13.277 1.00 93.81 77 LYS A CA 1
ATOM 584 C C . LYS A 1 77 ? 3.374 -17.755 -11.975 1.00 93.81 77 LYS A C 1
ATOM 586 O O . LYS A 1 77 ? 2.466 -16.922 -11.931 1.00 93.81 77 LYS A O 1
ATOM 591 N N . ARG A 1 78 ? 3.841 -18.391 -10.899 1.00 95.19 78 ARG A N 1
ATOM 592 C CA . ARG A 1 78 ? 3.320 -18.237 -9.541 1.00 95.19 78 ARG A CA 1
ATOM 593 C C . ARG A 1 78 ? 4.149 -17.238 -8.729 1.00 95.19 78 ARG A C 1
ATOM 595 O O . ARG A 1 78 ? 5.376 -17.271 -8.743 1.00 95.19 78 ARG A O 1
ATOM 602 N N . PHE A 1 79 ? 3.460 -16.383 -7.983 1.00 93.69 79 PHE A N 1
ATOM 603 C CA . PHE A 1 79 ? 3.998 -15.354 -7.098 1.00 93.69 79 PHE A CA 1
ATOM 604 C C . PHE A 1 79 ? 3.264 -15.424 -5.750 1.00 93.69 79 PHE A C 1
ATOM 606 O O . PHE A 1 79 ? 2.260 -14.748 -5.521 1.00 93.69 79 PHE A O 1
ATOM 613 N N . GLY A 1 80 ? 3.736 -16.290 -4.850 1.00 92.88 80 GLY A N 1
ATOM 614 C CA . GLY A 1 80 ? 3.006 -16.612 -3.619 1.00 92.88 80 GLY A CA 1
ATOM 615 C C . GLY A 1 80 ? 1.696 -17.346 -3.926 1.00 92.88 80 GLY A C 1
ATOM 616 O O . GLY A 1 80 ? 1.713 -18.380 -4.594 1.00 92.88 80 GLY A O 1
ATOM 617 N N . LYS A 1 81 ? 0.564 -16.794 -3.471 1.00 93.88 81 LYS A N 1
ATOM 618 C CA . LYS A 1 81 ? -0.779 -17.328 -3.747 1.00 93.88 81 LYS A CA 1
ATOM 619 C C . LYS A 1 81 ? -1.337 -16.922 -5.115 1.00 93.88 81 LYS A C 1
ATOM 621 O O . LYS A 1 81 ? -2.462 -17.280 -5.425 1.00 93.88 81 LYS A O 1
ATOM 626 N N . LEU A 1 82 ? -0.612 -16.131 -5.908 1.00 96.50 82 LEU A N 1
ATOM 627 C CA . LEU A 1 82 ? -1.090 -15.596 -7.188 1.00 96.50 82 LEU A CA 1
ATOM 628 C C . LEU A 1 82 ? -0.467 -16.336 -8.369 1.00 96.50 82 LEU A C 1
ATOM 630 O O . LEU A 1 82 ? 0.742 -16.540 -8.388 1.00 96.50 82 LEU A O 1
ATOM 634 N N . VAL A 1 83 ? -1.264 -16.655 -9.383 1.00 96.62 83 VAL A N 1
ATOM 635 C CA 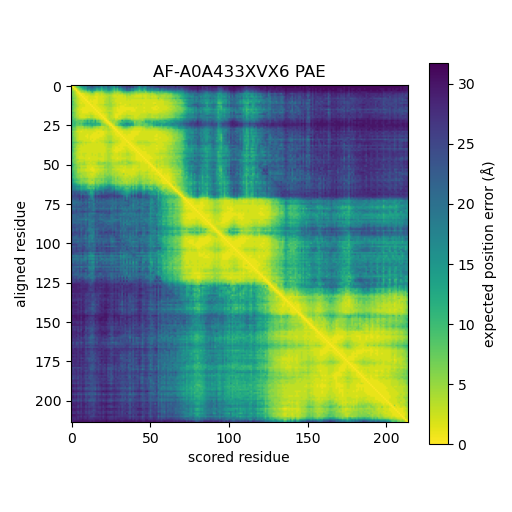. VAL A 1 83 ? -0.820 -17.186 -10.677 1.00 96.62 83 VAL A CA 1
ATOM 636 C C . VAL A 1 83 ? -1.167 -16.174 -11.761 1.00 96.62 83 VAL A C 1
ATOM 638 O O . VAL A 1 83 ? -2.326 -15.781 -11.895 1.00 96.62 83 VAL A O 1
ATOM 641 N N . ALA A 1 84 ? -0.168 -15.721 -12.517 1.00 96.38 84 ALA A N 1
ATOM 642 C CA . ALA A 1 84 ? -0.375 -14.786 -13.617 1.00 96.38 84 ALA A CA 1
ATOM 643 C C . ALA A 1 84 ? -1.048 -15.497 -14.800 1.00 96.38 84 ALA A C 1
ATOM 645 O O . ALA A 1 84 ? -0.559 -16.524 -15.259 1.00 96.38 84 ALA A O 1
ATOM 646 N N . LEU A 1 85 ? -2.160 -14.953 -15.296 1.00 95.25 85 LEU A N 1
ATOM 647 C CA . LEU A 1 85 ? -2.925 -15.537 -16.399 1.00 95.25 85 LEU A CA 1
ATOM 648 C C . LEU A 1 85 ? -2.550 -14.884 -17.729 1.00 95.25 85 LEU A C 1
ATOM 650 O O . LEU A 1 85 ? -1.906 -15.507 -18.562 1.00 95.25 85 LEU A O 1
ATOM 654 N N . TYR A 1 86 ? -2.928 -13.619 -17.918 1.00 93.06 86 TYR A N 1
ATOM 655 C CA . TYR A 1 86 ? -2.706 -12.884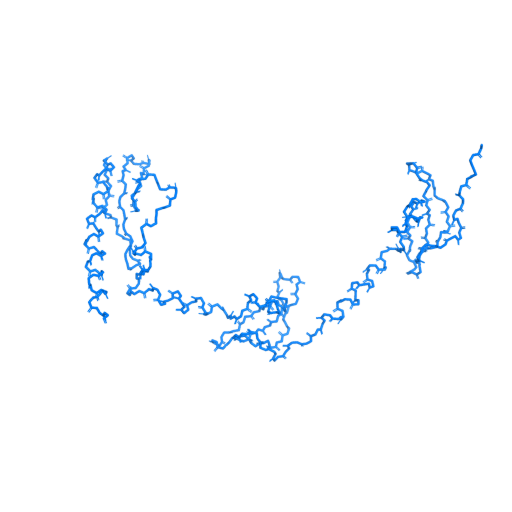 -19.163 1.00 93.06 86 TYR A CA 1
ATOM 656 C C . TYR A 1 86 ? -2.618 -11.373 -18.929 1.00 93.06 86 TYR A C 1
ATOM 658 O O . TYR A 1 86 ? -3.026 -10.845 -17.889 1.00 93.06 86 TYR A O 1
ATOM 666 N N . LYS A 1 87 ? -2.065 -10.662 -19.916 1.00 93.69 87 LYS A N 1
ATOM 667 C CA . LYS A 1 87 ? -1.950 -9.200 -19.914 1.00 93.69 87 LYS A CA 1
ATOM 668 C C . LYS A 1 87 ? -3.318 -8.550 -20.142 1.00 93.69 87 LYS A C 1
ATOM 670 O O . LYS A 1 87 ? -4.033 -8.910 -21.069 1.00 93.69 87 LYS A O 1
ATOM 675 N N . VAL A 1 88 ? -3.647 -7.543 -19.340 1.00 93.50 88 VAL A N 1
ATOM 676 C CA . VAL A 1 88 ? -4.862 -6.730 -19.456 1.00 93.50 88 VAL A CA 1
ATOM 677 C C . VAL A 1 88 ? -4.516 -5.245 -19.466 1.00 93.50 88 VAL A C 1
ATOM 679 O O . VAL A 1 88 ? -3.664 -4.769 -18.707 1.00 93.50 88 VAL A O 1
ATOM 682 N N . LYS A 1 89 ? -5.189 -4.491 -20.338 1.00 89.62 89 LYS A N 1
ATOM 683 C CA . LYS A 1 89 ? -5.126 -3.029 -20.353 1.00 89.62 89 LYS A CA 1
ATOM 684 C C . LYS A 1 89 ? -6.264 -2.505 -19.486 1.00 89.62 89 LYS A C 1
ATOM 686 O O . LYS A 1 89 ? -7.426 -2.713 -19.806 1.00 89.62 89 LYS A O 1
ATOM 691 N N . VAL A 1 90 ? -5.917 -1.858 -18.380 1.00 89.75 90 VAL A N 1
ATOM 692 C CA . VAL A 1 90 ? -6.893 -1.260 -17.462 1.00 89.75 90 VAL A CA 1
ATOM 693 C C . VAL A 1 90 ? -6.990 0.229 -17.769 1.00 89.75 90 VAL A C 1
ATOM 695 O O . VAL A 1 90 ? -5.962 0.903 -17.886 1.00 89.75 90 VAL A O 1
ATOM 698 N N . GLU A 1 91 ? -8.210 0.747 -17.897 1.00 86.81 91 GLU A N 1
ATOM 699 C CA . GLU A 1 91 ? -8.443 2.182 -18.068 1.00 86.81 91 GLU A CA 1
ATOM 700 C C . GLU A 1 91 ? -7.819 2.974 -16.909 1.00 86.81 91 GLU A C 1
ATOM 702 O O . GLU A 1 91 ? -7.741 2.505 -15.772 1.00 86.81 91 GLU A O 1
ATOM 707 N N . ASN A 1 92 ? -7.311 4.174 -17.194 1.00 84.25 92 ASN A N 1
ATOM 708 C CA . ASN A 1 92 ? -6.598 5.024 -16.229 1.00 84.25 92 ASN A CA 1
ATOM 709 C C . ASN A 1 92 ? -5.261 4.465 -15.693 1.00 84.25 92 ASN A C 1
ATOM 711 O O . ASN A 1 92 ? -4.650 5.072 -14.807 1.00 84.25 92 ASN A O 1
ATOM 715 N N . LYS A 1 93 ? -4.742 3.348 -16.227 1.00 80.00 93 LYS A N 1
ATOM 716 C CA . LYS A 1 93 ? -3.384 2.859 -15.930 1.00 80.00 93 LYS A CA 1
ATOM 717 C C . LYS A 1 93 ? -2.464 3.020 -17.139 1.00 80.00 93 LYS A C 1
ATOM 719 O O . LYS A 1 93 ? -2.773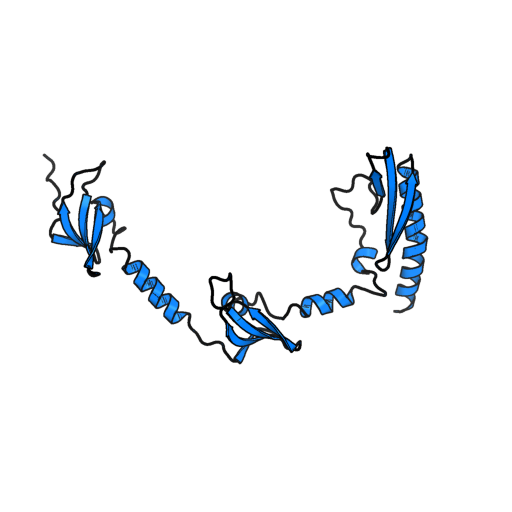 2.594 -18.244 1.00 80.00 93 LYS A O 1
ATOM 724 N N . LYS A 1 94 ? -1.292 3.624 -16.903 1.00 77.25 94 LYS A N 1
ATOM 725 C CA . LYS A 1 94 ? -0.259 3.845 -17.935 1.00 77.25 94 LYS A CA 1
ATOM 726 C C . LYS A 1 94 ? 0.475 2.562 -18.342 1.00 77.25 94 LYS A C 1
ATOM 728 O O . LYS A 1 94 ? 1.051 2.517 -19.423 1.00 77.25 94 LYS A O 1
ATOM 733 N N . SER A 1 95 ? 0.463 1.542 -17.486 1.00 79.69 95 SER A N 1
ATOM 734 C CA . SER A 1 95 ? 1.196 0.291 -17.689 1.00 79.69 95 SER A CA 1
ATOM 735 C C . SER A 1 95 ? 0.240 -0.873 -17.917 1.00 79.69 95 SER A C 1
ATOM 737 O O . SER A 1 95 ? -0.822 -0.939 -17.300 1.00 79.69 95 SER A O 1
ATOM 739 N N . ILE A 1 96 ? 0.655 -1.813 -18.767 1.00 85.31 96 ILE A N 1
ATOM 740 C CA . ILE A 1 96 ? -0.031 -3.093 -18.958 1.00 85.31 96 ILE A CA 1
ATOM 741 C C . ILE A 1 96 ? 0.017 -3.874 -17.639 1.00 85.31 96 ILE A C 1
ATOM 743 O O . ILE A 1 96 ? 1.076 -4.004 -17.017 1.00 85.31 96 ILE A O 1
ATOM 747 N N . MET A 1 97 ? -1.138 -4.374 -17.215 1.00 92.62 97 MET A N 1
ATOM 748 C CA . MET A 1 97 ? -1.306 -5.142 -15.984 1.00 92.62 97 MET A CA 1
ATOM 749 C C . MET A 1 97 ? -1.408 -6.629 -16.322 1.00 92.62 97 MET A C 1
ATOM 751 O O . MET A 1 97 ? -1.699 -6.991 -17.455 1.00 92.62 97 MET A O 1
ATOM 755 N N . TRP A 1 98 ? -1.184 -7.495 -15.343 1.00 95.00 98 TRP A N 1
ATOM 756 C CA . TRP A 1 98 ? -1.419 -8.930 -15.456 1.00 95.00 98 TRP A CA 1
ATOM 757 C C . TRP A 1 98 ? -2.638 -9.299 -14.633 1.00 95.00 98 TRP A C 1
ATOM 759 O O . TRP A 1 98 ? -2.668 -9.032 -13.431 1.00 95.00 98 TRP A O 1
ATOM 769 N N . LEU A 1 99 ? -3.638 -9.910 -15.259 1.00 96.31 99 LEU A N 1
ATOM 770 C CA . LEU A 1 99 ? -4.718 -10.527 -14.510 1.00 96.31 99 LEU A CA 1
ATOM 771 C C . LEU A 1 99 ? -4.167 -11.781 -13.836 1.00 96.31 99 LEU A C 1
ATOM 773 O O . LEU A 1 99 ? -3.578 -12.633 -14.499 1.00 96.31 99 LEU A O 1
ATOM 777 N N . CYS A 1 100 ? -4.321 -11.866 -12.521 1.00 96.75 100 CYS A N 1
ATOM 778 C CA . CYS A 1 100 ? -3.782 -12.959 -11.727 1.00 96.75 100 CYS A CA 1
ATOM 779 C C . CYS A 1 100 ? -4.899 -13.634 -10.944 1.00 96.75 100 CYS A C 1
ATOM 781 O O . CYS A 1 100 ? -5.719 -12.941 -10.344 1.00 96.75 100 CYS A O 1
ATOM 783 N N . GLN A 1 101 ? -4.903 -14.962 -10.910 1.00 96.81 101 GLN A N 1
ATOM 784 C CA . GLN A 1 101 ? -5.796 -15.749 -10.066 1.00 96.81 101 GLN A CA 1
ATOM 785 C C . GLN A 1 101 ? -5.111 -16.044 -8.739 1.00 96.81 101 GLN A C 1
ATOM 787 O O . GLN A 1 101 ? -3.974 -16.507 -8.711 1.00 96.81 101 GLN A O 1
ATOM 792 N N . CYS A 1 102 ? -5.788 -15.760 -7.635 1.00 96.44 102 CYS A N 1
ATOM 793 C CA . CYS A 1 102 ? -5.320 -16.139 -6.314 1.00 96.44 102 CYS A CA 1
ATOM 794 C C . CYS A 1 102 ? -5.828 -17.539 -5.946 1.00 96.44 102 CYS A C 1
ATOM 796 O O . CYS A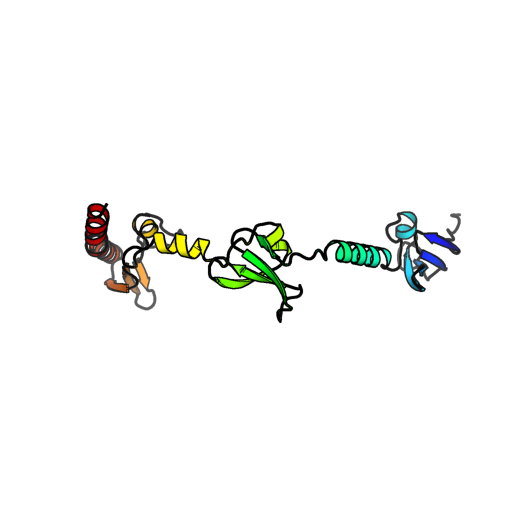 1 102 ? -6.921 -17.918 -6.356 1.00 96.44 102 CYS A O 1
ATOM 798 N N . ASP A 1 103 ? -5.104 -18.256 -5.086 1.00 93.88 103 ASP A N 1
ATOM 799 C CA . ASP A 1 103 ? -5.555 -19.529 -4.498 1.00 93.88 103 ASP A CA 1
ATOM 800 C C . ASP A 1 103 ? -6.892 -19.381 -3.738 1.00 93.88 103 ASP A C 1
ATOM 802 O O . ASP A 1 103 ? -7.617 -20.352 -3.563 1.00 93.88 103 ASP A O 1
ATOM 806 N N . CYS A 1 104 ? -7.247 -18.151 -3.331 1.00 89.06 104 CYS A N 1
ATOM 807 C CA . CYS A 1 104 ? -8.551 -17.790 -2.756 1.00 89.06 104 CYS A CA 1
ATOM 808 C C . CYS A 1 104 ? -9.718 -17.865 -3.774 1.00 89.06 104 CYS A C 1
ATOM 810 O O . CYS A 1 104 ? -10.864 -17.634 -3.409 1.00 89.06 104 CYS A O 1
ATOM 812 N N . GLY A 1 105 ? -9.435 -18.105 -5.060 1.00 90.12 105 GLY A N 1
ATOM 813 C CA . GLY A 1 105 ? -10.396 -18.092 -6.170 1.00 90.12 105 GLY A CA 1
ATOM 814 C C . GLY A 1 105 ? -10.599 -16.716 -6.815 1.00 90.12 105 GLY A C 1
ATOM 815 O O . GLY A 1 105 ? -10.994 -16.635 -7.975 1.00 90.12 105 GLY A O 1
ATOM 816 N N . GLN A 1 106 ? -10.277 -15.623 -6.114 1.00 93.69 106 GLN A N 1
ATOM 817 C CA . GLN A 1 106 ? -10.429 -14.264 -6.639 1.00 93.69 106 GLN A CA 1
ATOM 818 C C . GLN A 1 106 ? -9.355 -13.918 -7.678 1.00 93.69 106 GLN A C 1
ATOM 820 O O . GLN A 1 106 ? -8.168 -14.194 -7.486 1.00 93.69 106 GLN A O 1
ATOM 825 N N . THR A 1 107 ? -9.757 -13.219 -8.739 1.00 95.00 107 THR A N 1
ATOM 826 C CA . THR A 1 107 ? -8.846 -12.659 -9.744 1.00 95.00 107 THR A CA 1
ATOM 827 C C . THR A 1 107 ? -8.625 -11.164 -9.540 1.00 95.00 107 THR A C 1
ATOM 829 O O . THR A 1 107 ? -9.588 -10.424 -9.340 1.00 95.00 107 THR A O 1
ATOM 832 N N . ILE A 1 108 ? -7.379 -10.699 -9.648 1.00 94.88 108 ILE A N 1
ATOM 833 C CA . ILE A 1 108 ? -7.027 -9.279 -9.515 1.00 94.88 108 ILE A CA 1
ATOM 834 C C . ILE A 1 108 ? -5.984 -8.836 -10.559 1.00 94.88 108 ILE A C 1
ATOM 836 O O . ILE A 1 108 ? -5.067 -9.600 -10.870 1.00 94.88 108 ILE A O 1
ATOM 840 N N . PRO A 1 109 ? -6.084 -7.611 -11.112 1.00 95.38 109 PRO A N 1
ATOM 841 C CA . PRO A 1 109 ? -5.071 -7.064 -12.012 1.00 95.38 109 PRO A CA 1
ATOM 842 C C . PRO A 1 109 ? -3.879 -6.493 -11.227 1.00 95.38 109 PRO A C 1
ATOM 844 O O . PRO A 1 109 ? -4.040 -5.595 -10.401 1.00 95.38 109 PRO A O 1
ATOM 847 N N . ILE A 1 110 ? -2.662 -6.970 -11.508 1.00 93.12 110 ILE A N 1
ATOM 848 C CA . ILE A 1 110 ? -1.436 -6.598 -10.780 1.00 93.12 110 ILE A CA 1
ATOM 849 C C . ILE A 1 110 ? -0.306 -6.222 -11.756 1.00 93.12 110 ILE A C 1
ATOM 851 O O . ILE A 1 110 ? -0.157 -6.860 -12.799 1.00 93.12 110 ILE A O 1
ATOM 855 N N . PRO A 1 111 ? 0.542 -5.216 -11.459 1.00 92.12 111 PRO A N 1
ATOM 856 C CA . PRO A 1 111 ? 1.704 -4.924 -12.291 1.00 92.12 111 PRO A CA 1
ATOM 857 C C . PRO A 1 111 ? 2.761 -6.029 -12.161 1.00 92.12 111 PRO A C 1
ATOM 859 O O . PRO A 1 111 ? 3.108 -6.436 -11.050 1.00 92.12 111 PRO A O 1
ATOM 862 N N . ALA A 1 112 ? 3.377 -6.429 -13.279 1.00 89.75 112 ALA A N 1
ATOM 863 C CA . ALA A 1 112 ? 4.464 -7.417 -13.276 1.00 89.75 112 ALA A CA 1
ATOM 864 C C . ALA A 1 112 ? 5.619 -7.039 -12.332 1.00 89.75 112 ALA A C 1
ATOM 866 O O . ALA A 1 112 ? 6.221 -7.906 -11.701 1.00 89.75 112 ALA A O 1
ATOM 867 N N . SER A 1 113 ? 5.924 -5.743 -12.215 1.00 87.88 113 SER A N 1
ATOM 868 C CA . SER A 1 113 ? 6.997 -5.242 -11.355 1.00 87.88 113 SER A CA 1
ATOM 869 C C . SER A 1 113 ? 6.758 -5.529 -9.874 1.00 87.88 113 SER A C 1
ATOM 871 O O . SER A 1 113 ? 7.703 -5.861 -9.165 1.00 87.88 113 SER A O 1
ATOM 873 N N . GLU A 1 114 ? 5.517 -5.415 -9.400 1.00 90.50 114 GLU A N 1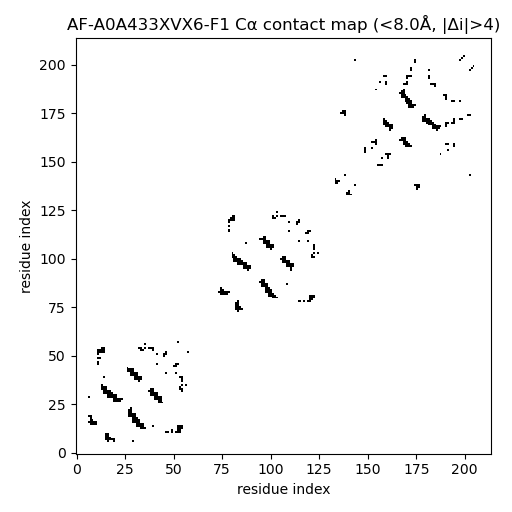
ATOM 874 C CA . GLU A 1 114 ? 5.187 -5.579 -7.981 1.00 90.50 114 GLU A CA 1
ATOM 875 C C . GLU A 1 114 ? 5.143 -7.058 -7.582 1.00 90.50 114 GLU A C 1
ATOM 877 O O . GLU A 1 114 ? 5.578 -7.407 -6.483 1.00 90.50 114 GLU A O 1
ATOM 882 N N . MET A 1 115 ? 4.714 -7.928 -8.505 1.00 90.56 115 MET A N 1
ATOM 883 C CA . MET A 1 115 ? 4.800 -9.383 -8.341 1.00 90.56 115 MET A CA 1
ATOM 884 C C . MET A 1 115 ? 6.253 -9.859 -8.307 1.00 90.56 115 MET A C 1
ATOM 886 O O . MET A 1 115 ? 6.644 -10.569 -7.385 1.00 90.56 115 MET A O 1
ATOM 890 N N . LYS A 1 116 ? 7.090 -9.402 -9.253 1.00 87.75 116 LYS A N 1
ATOM 891 C CA . LYS A 1 116 ? 8.521 -9.754 -9.310 1.00 87.75 116 LYS A CA 1
ATOM 892 C C . LYS A 1 116 ? 9.299 -9.270 -8.081 1.00 87.75 116 LYS A C 1
ATOM 894 O O . LYS A 1 116 ? 10.178 -9.977 -7.607 1.00 87.75 116 LYS A O 1
ATOM 899 N N . LYS A 1 117 ? 8.965 -8.091 -7.540 1.00 89.50 117 LYS A N 1
ATOM 900 C CA . LYS A 1 117 ? 9.530 -7.579 -6.273 1.00 89.50 117 LYS A CA 1
ATOM 901 C C . LYS A 1 117 ? 8.977 -8.291 -5.032 1.00 89.50 117 LYS A C 1
ATOM 903 O O . LYS A 1 117 ? 9.456 -8.046 -3.931 1.00 89.50 117 LYS A O 1
ATOM 908 N N . GLY A 1 118 ? 7.942 -9.120 -5.185 1.00 87.69 118 GLY A N 1
ATOM 909 C CA . GLY A 1 118 ? 7.308 -9.847 -4.091 1.00 87.69 118 GLY A CA 1
ATOM 910 C C . GLY A 1 118 ? 6.515 -8.970 -3.121 1.00 87.69 118 GLY A C 1
ATOM 911 O O . GLY A 1 118 ? 6.287 -9.408 -1.996 1.00 87.69 118 GLY A O 1
ATOM 912 N N . LYS A 1 119 ? 6.102 -7.761 -3.525 1.00 89.94 119 LYS A N 1
ATOM 913 C CA . LYS A 1 119 ? 5.276 -6.860 -2.699 1.00 89.94 119 LYS A CA 1
ATOM 914 C C . LYS A 1 119 ? 3.819 -7.306 -2.628 1.00 89.94 119 LYS A C 1
ATOM 916 O O . LYS A 1 119 ? 3.169 -7.125 -1.606 1.00 89.94 119 LYS A O 1
ATOM 921 N N . ILE A 1 120 ? 3.318 -7.897 -3.711 1.00 91.19 120 ILE A N 1
ATOM 922 C CA . ILE A 1 120 ? 1.953 -8.418 -3.806 1.00 91.19 120 ILE A CA 1
ATOM 923 C C . ILE A 1 120 ? 2.051 -9.929 -4.014 1.00 91.19 120 ILE A C 1
ATOM 925 O O . ILE A 1 120 ? 2.613 -10.380 -5.009 1.00 91.19 120 ILE A O 1
ATOM 929 N N . ARG A 1 121 ? 1.542 -10.699 -3.044 1.00 91.38 121 ARG A N 1
ATOM 930 C CA . ARG A 1 121 ? 1.625 -12.174 -3.004 1.00 91.38 121 ARG A CA 1
ATOM 931 C C . ARG A 1 121 ? 0.269 -12.867 -2.813 1.00 91.38 121 ARG A C 1
ATOM 933 O O . ARG A 1 121 ? 0.226 -14.088 -2.722 1.00 91.38 121 ARG A O 1
ATOM 940 N N . SER A 1 122 ? -0.824 -12.110 -2.695 1.00 92.25 122 SER A N 1
ATOM 941 C CA . SER A 1 122 ? -2.196 -12.629 -2.579 1.00 92.25 122 SER A CA 1
ATOM 942 C C . SER A 1 122 ? -3.226 -11.590 -3.034 1.00 92.25 122 SER A C 1
ATOM 944 O O . SER A 1 122 ? -2.880 -10.422 -3.216 1.00 92.25 122 SER A O 1
ATOM 946 N N . CYS A 1 123 ? -4.491 -12.012 -3.146 1.00 89.56 123 CYS A N 1
ATOM 947 C CA . CYS A 1 123 ? -5.657 -11.153 -3.390 1.00 89.56 123 CYS A CA 1
ATOM 948 C C . CYS A 1 123 ? -5.933 -10.129 -2.260 1.00 89.56 123 CYS A C 1
ATOM 950 O O . CYS A 1 123 ? -6.798 -9.276 -2.408 1.00 89.56 123 CYS A O 1
ATOM 952 N N . GLY A 1 124 ? -5.205 -10.202 -1.136 1.00 83.38 124 GLY A N 1
ATOM 953 C CA . GLY A 1 124 ? -5.521 -9.503 0.116 1.00 83.38 124 GLY A CA 1
ATOM 954 C C . GLY A 1 124 ? -6.116 -10.433 1.179 1.00 83.38 124 GLY A C 1
ATOM 955 O O . GLY A 1 124 ? -6.150 -10.070 2.353 1.00 83.38 124 GLY A O 1
ATOM 956 N N . CYS A 1 125 ? -6.486 -11.665 0.802 1.00 82.38 125 CYS A N 1
ATOM 957 C CA . CYS A 1 125 ? -7.036 -12.664 1.722 1.00 82.38 125 CYS A CA 1
ATOM 958 C C . CYS A 1 125 ? -6.103 -12.987 2.895 1.00 82.38 125 CYS A C 1
ATOM 960 O O . CYS A 1 125 ? -6.586 -13.186 3.995 1.00 82.38 125 CYS A O 1
ATOM 962 N N . LEU A 1 126 ? -4.777 -12.934 2.714 1.00 77.38 126 LEU A N 1
ATOM 963 C CA . LEU A 1 126 ? -3.829 -13.163 3.814 1.00 77.38 126 LEU A CA 1
ATOM 964 C C . LEU A 1 126 ? -4.011 -12.172 4.971 1.00 77.38 126 LEU A C 1
ATOM 966 O O . LEU A 1 126 ? -3.835 -12.535 6.128 1.00 77.38 126 LEU A O 1
ATOM 970 N N . ILE A 1 127 ? -4.348 -10.922 4.651 1.00 72.75 127 ILE A N 1
ATOM 971 C CA . ILE A 1 127 ? -4.631 -9.898 5.658 1.00 72.75 127 ILE A CA 1
ATOM 972 C C . ILE A 1 127 ? -6.033 -10.121 6.219 1.00 72.75 127 ILE A C 1
ATOM 974 O O . ILE A 1 127 ? -6.209 -10.031 7.426 1.00 72.75 127 ILE A O 1
ATOM 978 N N . SER A 1 128 ? -7.010 -10.436 5.363 1.00 65.94 128 SER A N 1
ATOM 979 C CA . SER A 1 128 ? -8.380 -10.717 5.799 1.00 65.94 128 SER A CA 1
ATOM 980 C C . SER A 1 128 ? -8.423 -11.845 6.829 1.00 65.94 128 SER A C 1
ATOM 982 O O . SER A 1 128 ? -8.948 -11.631 7.910 1.00 65.94 128 SER A O 1
ATOM 984 N N . ASP A 1 129 ? -7.810 -12.994 6.542 1.00 65.56 129 ASP A N 1
ATOM 985 C CA . ASP A 1 129 ? -7.833 -14.174 7.414 1.00 65.56 129 ASP A CA 1
ATOM 986 C C . ASP A 1 129 ? -7.193 -13.867 8.779 1.00 65.56 129 ASP A C 1
ATOM 988 O O . ASP A 1 129 ? -7.750 -14.177 9.833 1.00 65.56 129 ASP A O 1
ATOM 992 N N . HIS A 1 130 ? -6.050 -13.173 8.768 1.00 69.25 130 HIS A N 1
ATOM 993 C CA . HIS A 1 130 ? -5.356 -12.769 9.988 1.00 69.25 130 HIS A CA 1
ATOM 994 C C . HIS A 1 130 ? -6.152 -11.733 10.794 1.00 69.25 130 HIS A C 1
ATOM 996 O O . HIS A 1 130 ? -6.265 -11.851 12.011 1.00 69.25 130 HIS A O 1
ATOM 1002 N N . VAL A 1 131 ? -6.736 -10.725 10.137 1.00 70.75 131 VAL A N 1
ATOM 1003 C CA . VAL A 1 131 ? -7.562 -9.711 10.804 1.00 70.75 131 VAL A CA 1
ATOM 1004 C C . VAL A 1 131 ? -8.832 -10.337 11.368 1.00 70.75 131 VAL A C 1
ATOM 1006 O O . VAL A 1 131 ? -9.187 -10.011 12.493 1.00 70.75 131 VAL A O 1
ATOM 1009 N N . THR A 1 132 ? -9.494 -11.247 10.647 1.00 70.88 132 THR A N 1
ATOM 1010 C CA . THR A 1 132 ? -10.696 -11.943 11.130 1.00 70.88 132 THR A CA 1
ATOM 1011 C C . THR A 1 132 ? -10.404 -12.742 12.395 1.00 70.88 132 THR A C 1
ATOM 1013 O O . THR A 1 132 ? -11.207 -12.678 13.319 1.00 70.88 132 THR A O 1
ATOM 1016 N N . SER A 1 133 ? -9.236 -13.391 12.487 1.00 75.75 133 SER A N 1
ATOM 1017 C CA . SER A 1 133 ? -8.823 -14.129 13.693 1.00 75.75 133 SER A CA 1
ATOM 1018 C C . SER A 1 133 ? -8.677 -13.264 14.953 1.00 75.75 133 SER A C 1
ATOM 1020 O O . SER A 1 133 ? -8.724 -13.780 16.061 1.00 75.75 133 SER A O 1
ATOM 1022 N N . TRP A 1 134 ? -8.532 -11.941 14.817 1.00 81.62 134 TRP A N 1
ATOM 1023 C CA . TRP A 1 134 ? -8.471 -11.027 15.963 1.00 81.62 134 TRP A CA 1
ATOM 1024 C C . TRP A 1 134 ? -9.838 -10.643 16.530 1.00 81.62 134 TRP A C 1
ATOM 1026 O O . TRP A 1 134 ? -9.892 -9.979 17.570 1.00 81.62 134 TRP A O 1
ATOM 1036 N N . PHE A 1 135 ? -10.928 -10.964 15.829 1.00 84.00 135 PHE A N 1
ATOM 1037 C CA . PHE A 1 135 ? -12.274 -10.600 16.250 1.00 84.00 135 PHE A CA 1
ATOM 1038 C C . PHE A 1 135 ? -13.013 -11.794 16.839 1.00 84.00 135 PHE A C 1
ATOM 1040 O O . PHE A 1 135 ? -13.282 -12.760 16.138 1.00 84.00 135 PHE A O 1
ATOM 1047 N N . GLU A 1 136 ? -13.471 -11.642 18.077 1.00 86.44 136 GLU A N 1
ATOM 1048 C CA . GLU A 1 136 ? -14.353 -12.599 18.743 1.00 86.44 136 GLU A CA 1
ATOM 1049 C C . GLU A 1 136 ? -15.682 -11.931 19.061 1.00 86.44 136 GLU A C 1
ATOM 1051 O O . GLU A 1 136 ? -15.720 -10.822 19.600 1.00 86.44 136 GLU A O 1
ATOM 1056 N N . ALA A 1 137 ? -16.784 -12.561 18.647 1.00 85.69 137 ALA A N 1
ATOM 1057 C CA . ALA A 1 137 ? -18.140 -12.006 18.746 1.00 85.69 137 ALA A CA 1
ATOM 1058 C C . ALA A 1 137 ? -18.261 -10.536 18.261 1.00 85.69 137 ALA A C 1
ATOM 1060 O O . ALA A 1 137 ? -19.039 -9.743 18.786 1.00 85.69 137 ALA A O 1
ATOM 1061 N N . GLY A 1 138 ? -17.473 -10.144 17.251 1.00 84.56 138 GLY A N 1
ATOM 1062 C CA . GLY A 1 138 ? -17.463 -8.777 16.712 1.00 84.56 138 GLY A CA 1
ATOM 1063 C C . GLY A 1 138 ? -16.602 -7.767 17.485 1.00 84.56 138 GLY A C 1
ATOM 1064 O O . GLY A 1 138 ? -16.595 -6.588 17.120 1.00 84.56 138 GLY A O 1
ATOM 1065 N N . THR A 1 139 ? -15.842 -8.207 18.488 1.00 88.00 139 THR A N 1
ATOM 1066 C CA . THR A 1 139 ? -14.913 -7.389 19.281 1.00 88.00 139 THR A CA 1
ATOM 1067 C C . THR A 1 139 ? -13.467 -7.691 18.904 1.00 88.00 139 THR A C 1
ATOM 1069 O O . THR A 1 139 ? -13.065 -8.846 18.867 1.00 88.00 139 THR A O 1
ATOM 1072 N N . ASN A 1 140 ? -12.668 -6.656 18.629 1.00 88.25 140 ASN A N 1
ATOM 1073 C CA . ASN A 1 140 ? -11.236 -6.811 18.363 1.00 88.25 140 ASN A CA 1
ATOM 1074 C C . ASN A 1 140 ? -10.487 -7.046 19.684 1.00 88.25 140 ASN A C 1
ATOM 1076 O O . ASN A 1 140 ? -10.328 -6.103 20.462 1.00 88.25 140 ASN A O 1
ATOM 1080 N N . ILE A 1 141 ? -10.033 -8.276 19.927 1.00 89.19 141 ILE A N 1
ATOM 1081 C CA . ILE A 1 141 ? -9.405 -8.668 21.196 1.00 89.19 141 ILE A CA 1
ATOM 1082 C C . ILE A 1 141 ? -8.109 -7.883 21.465 1.00 89.19 141 ILE A C 1
ATOM 1084 O O . ILE A 1 141 ? -8.016 -7.264 22.528 1.00 89.19 141 ILE A O 1
ATOM 1088 N N . PRO A 1 142 ? -7.141 -7.782 20.526 1.00 87.00 142 PRO A N 1
ATOM 1089 C CA . PRO A 1 142 ? -5.933 -6.989 20.761 1.00 87.00 142 PRO A CA 1
ATOM 1090 C C . PRO A 1 142 ? -6.214 -5.520 21.104 1.00 87.00 142 PRO A C 1
ATOM 1092 O O . PRO A 1 142 ? -5.575 -4.957 21.988 1.00 87.00 142 PRO A O 1
ATOM 1095 N N . ALA A 1 143 ? -7.176 -4.881 20.431 1.00 86.12 143 ALA A N 1
ATOM 1096 C CA . ALA A 1 143 ? -7.518 -3.481 20.680 1.00 86.12 143 ALA A CA 1
ATOM 1097 C C . ALA A 1 143 ? -8.259 -3.268 22.008 1.00 86.12 143 ALA A C 1
ATOM 1099 O O . ALA A 1 143 ? -8.123 -2.195 22.601 1.00 86.12 143 ALA A O 1
ATOM 1100 N N . LEU A 1 144 ? -9.030 -4.266 22.454 1.00 87.19 144 LEU A N 1
ATOM 1101 C CA . LEU A 1 144 ? -9.699 -4.262 23.753 1.00 87.19 144 LEU A CA 1
ATOM 1102 C C . LEU A 1 144 ? -8.678 -4.337 24.896 1.00 87.19 144 LEU A C 1
ATOM 1104 O O . LEU A 1 144 ? -8.774 -3.568 25.847 1.00 87.19 144 LEU A O 1
ATOM 1108 N N . LEU A 1 145 ? -7.675 -5.212 24.764 1.00 84.88 145 LEU A N 1
ATOM 1109 C CA . LEU A 1 145 ? -6.611 -5.402 25.757 1.00 84.88 145 LEU A CA 1
ATOM 1110 C C . LEU A 1 145 ? -5.574 -4.264 25.754 1.00 84.88 145 LEU A C 1
ATOM 1112 O O . LEU A 1 145 ? -4.923 -4.001 26.763 1.00 84.88 145 LEU A O 1
ATOM 1116 N N . ALA A 1 146 ? -5.398 -3.571 24.626 1.00 84.25 146 ALA A N 1
ATOM 1117 C CA . ALA A 1 146 ? -4.402 -2.513 24.495 1.00 84.25 146 ALA A CA 1
ATOM 1118 C C . ALA A 1 146 ? -4.824 -1.203 25.186 1.00 84.25 146 ALA A C 1
ATOM 1120 O O . ALA A 1 146 ? -5.807 -0.556 24.808 1.00 84.25 146 ALA A O 1
ATOM 1121 N N . ASN A 1 147 ? -3.984 -0.693 26.090 1.00 76.62 147 ASN A N 1
ATOM 1122 C CA . ASN A 1 147 ? -4.195 0.599 26.756 1.00 76.62 147 ASN A CA 1
ATOM 1123 C C . ASN A 1 147 ? -3.654 1.809 25.958 1.00 76.62 147 ASN A C 1
ATOM 1125 O O . ASN A 1 147 ? -3.147 2.785 26.506 1.00 76.62 147 ASN A O 1
ATOM 1129 N N . ASN A 1 148 ? -3.729 1.747 24.628 1.00 83.00 148 ASN A N 1
ATOM 1130 C CA . ASN A 1 148 ? -3.126 2.763 23.765 1.00 83.00 148 ASN A CA 1
ATOM 1131 C C . ASN A 1 148 ? -4.066 3.965 23.626 1.00 83.00 148 ASN A C 1
ATOM 1133 O O . ASN A 1 148 ? -5.167 3.832 23.088 1.00 83.00 148 ASN A O 1
ATOM 1137 N N . ILE A 1 149 ? -3.631 5.146 24.059 1.00 85.00 149 ILE A N 1
ATOM 1138 C CA . ILE A 1 149 ? -4.386 6.396 23.928 1.00 85.00 149 ILE A CA 1
ATOM 1139 C C . ILE A 1 149 ? -3.739 7.252 22.834 1.00 85.00 149 ILE A C 1
ATOM 1141 O O . ILE A 1 149 ? -2.519 7.375 22.757 1.00 85.00 149 ILE A O 1
ATOM 1145 N N . SER A 1 150 ? -4.554 7.828 21.945 1.00 85.00 150 SER A N 1
ATOM 1146 C CA . SER A 1 150 ? -4.053 8.728 20.898 1.00 85.00 150 SER A CA 1
ATOM 1147 C C . SER A 1 150 ? -3.480 10.004 21.513 1.00 85.00 150 SER A C 1
ATOM 1149 O O . SER A 1 150 ? -4.101 10.579 22.400 1.00 85.00 150 SER A O 1
ATOM 1151 N N . SER A 1 151 ? -2.380 10.521 20.962 1.00 86.56 151 SER A N 1
ATOM 1152 C CA . SER A 1 151 ? -1.811 11.823 21.348 1.00 86.56 151 SER A CA 1
ATOM 1153 C C . SER A 1 151 ? -2.781 13.003 21.196 1.00 86.56 151 SER A C 1
ATOM 1155 O O . SER A 1 151 ? -2.598 14.033 21.832 1.00 86.56 151 SER A O 1
ATOM 1157 N N . ARG A 1 152 ? -3.828 12.863 20.370 1.00 86.94 152 ARG A N 1
ATOM 1158 C CA . ARG A 1 152 ? -4.896 13.865 20.200 1.00 86.94 152 ARG A CA 1
ATOM 1159 C C . ARG A 1 152 ? -6.006 13.764 21.250 1.00 86.94 152 ARG A C 1
ATOM 1161 O O . ARG A 1 152 ? -6.941 14.558 21.218 1.00 86.94 152 ARG A O 1
ATOM 1168 N N . ASN A 1 153 ? -5.963 12.767 22.131 1.00 86.56 153 ASN A N 1
ATOM 1169 C CA . ASN A 1 153 ? -6.962 12.606 23.175 1.00 86.56 153 ASN A CA 1
ATOM 1170 C C . ASN A 1 153 ? -6.692 13.614 24.303 1.00 86.56 153 ASN A C 1
ATOM 1172 O O . ASN A 1 153 ? -5.703 13.513 25.020 1.00 86.56 153 ASN A O 1
ATOM 1176 N N . THR A 1 154 ? -7.591 14.581 24.455 1.00 85.62 154 THR A N 1
ATOM 1177 C CA . THR A 1 154 ? -7.496 15.655 25.455 1.00 85.62 154 THR A CA 1
ATOM 1178 C C . THR A 1 154 ? -8.190 15.316 26.777 1.00 85.62 154 THR A C 1
ATOM 1180 O O . THR A 1 154 ? -7.974 15.976 27.796 1.00 85.62 154 THR A O 1
ATOM 1183 N N . SER A 1 155 ? -9.045 14.292 26.793 1.00 87.38 155 SER A N 1
ATOM 1184 C CA . SER A 1 155 ? -9.764 13.877 27.997 1.00 87.38 155 SER A CA 1
ATOM 1185 C C . SER A 1 155 ? -8.928 12.966 28.899 1.00 87.38 155 SER A C 1
ATOM 1187 O O . SER A 1 155 ? -9.150 12.963 30.105 1.00 87.38 155 SER A O 1
ATOM 1189 N N . GLY A 1 156 ? -7.944 12.259 28.341 1.00 89.75 156 GLY A N 1
ATOM 1190 C CA . GLY A 1 156 ? -7.191 11.195 29.004 1.00 89.75 156 GLY A CA 1
ATOM 1191 C C . GLY A 1 156 ? -7.907 9.840 28.996 1.00 89.75 156 GLY A C 1
ATOM 1192 O O . GLY A 1 156 ? -7.336 8.860 29.460 1.00 89.75 156 GLY A O 1
ATOM 1193 N N . THR A 1 157 ? -9.123 9.758 28.441 1.00 91.25 157 THR A N 1
ATOM 1194 C CA . THR A 1 157 ? -9.961 8.549 28.471 1.00 91.25 157 THR A CA 1
ATOM 1195 C C . THR A 1 157 ? -10.562 8.289 27.089 1.00 91.25 157 THR A C 1
ATOM 1197 O O . THR A 1 157 ? -11.081 9.191 26.425 1.00 91.25 157 THR A O 1
ATOM 1200 N N . LYS A 1 158 ? -10.499 7.043 26.602 1.00 90.62 158 LYS A N 1
ATOM 1201 C CA . LYS A 1 158 ? -11.073 6.668 25.296 1.00 90.62 158 LYS A CA 1
ATOM 1202 C C . LYS A 1 158 ? -12.591 6.860 25.299 1.00 90.62 158 LYS A C 1
ATOM 1204 O O . LYS A 1 158 ? -13.274 6.335 26.169 1.00 90.62 158 LYS A O 1
ATOM 1209 N N . GLY A 1 159 ? -13.124 7.535 24.283 1.00 91.56 159 GLY A N 1
ATOM 1210 C CA . GLY A 1 159 ? -14.571 7.743 24.153 1.00 91.56 159 GLY A CA 1
ATOM 1211 C C . GLY A 1 159 ? -15.142 8.811 25.091 1.00 91.56 159 GLY A C 1
ATOM 1212 O O . GLY A 1 159 ? -16.356 8.924 25.199 1.00 91.56 159 GLY A O 1
ATOM 1213 N N . VAL A 1 160 ? -14.288 9.608 25.745 1.00 95.50 160 VAL A N 1
ATOM 1214 C CA . VAL A 1 160 ? -14.706 10.832 26.442 1.00 95.50 160 VAL A CA 1
ATOM 1215 C C . VAL A 1 160 ? -14.189 12.034 25.670 1.00 95.50 160 VAL A C 1
ATOM 1217 O O . VAL A 1 160 ? -12.992 12.115 25.392 1.00 95.50 160 VAL A O 1
ATOM 1220 N N . HIS A 1 161 ? -15.060 12.973 25.316 1.00 95.06 161 HIS A N 1
ATOM 1221 C CA . HIS A 1 161 ? -14.665 14.199 24.623 1.00 95.06 161 HIS A CA 1
ATOM 1222 C C . HIS A 1 161 ? -15.586 15.366 24.984 1.00 95.06 161 HIS A C 1
ATOM 1224 O O . HIS A 1 161 ? -16.736 15.169 25.368 1.00 95.06 161 HIS A O 1
ATOM 1230 N N . PHE A 1 162 ? -15.087 16.592 24.851 1.00 95.56 162 PHE A N 1
ATOM 1231 C CA . PHE A 1 162 ? -15.886 17.794 25.066 1.00 95.56 162 PHE A CA 1
ATOM 1232 C C . PHE A 1 162 ? -16.671 18.149 23.795 1.00 95.56 162 PHE A C 1
ATOM 1234 O O . PHE A 1 162 ? -16.116 18.104 22.696 1.00 95.56 162 PHE A O 1
ATOM 1241 N N . ASP A 1 163 ? -17.956 18.474 23.932 1.00 94.69 163 ASP A N 1
ATOM 1242 C CA . ASP A 1 163 ? -18.810 18.988 22.859 1.00 94.69 163 ASP A CA 1
ATOM 1243 C C . ASP A 1 163 ? -19.017 20.502 23.056 1.00 94.69 163 ASP A C 1
ATOM 1245 O O . ASP A 1 163 ? -19.853 20.904 23.875 1.00 94.69 163 ASP A O 1
ATOM 1249 N N . PRO A 1 164 ? -18.287 21.356 22.311 1.00 93.81 164 PRO A N 1
ATOM 1250 C CA . PRO A 1 164 ? -18.357 22.804 22.479 1.00 93.81 164 PRO A CA 1
ATOM 1251 C C . PRO A 1 164 ? -19.706 23.388 22.046 1.00 93.81 164 PRO A C 1
ATOM 1253 O O . PRO A 1 164 ? -20.083 24.447 22.532 1.00 93.81 164 PRO A O 1
ATOM 1256 N N . SER A 1 165 ? -20.468 22.702 21.183 1.00 95.19 165 SER A N 1
ATOM 1257 C CA . SER A 1 165 ? -21.775 23.196 20.719 1.00 95.19 165 SER A CA 1
ATOM 1258 C C . SER A 1 165 ? -22.825 23.224 21.829 1.00 95.19 165 SER A C 1
ATOM 1260 O O . SER A 1 165 ? -23.782 23.991 21.775 1.00 95.19 165 SER A O 1
ATOM 1262 N N . ARG A 1 166 ? -22.652 22.361 22.833 1.00 92.62 166 ARG A N 1
ATOM 1263 C CA . ARG A 1 166 ? -23.578 22.188 23.956 1.00 92.62 166 ARG A CA 1
ATOM 1264 C C . ARG A 1 166 ? -22.921 22.449 25.304 1.00 92.62 166 ARG A C 1
ATOM 1266 O O . ARG A 1 166 ? -23.605 22.331 26.312 1.00 92.62 166 ARG A O 1
ATOM 1273 N N . ASN A 1 167 ? -21.630 22.783 25.310 1.00 94.94 167 ASN A N 1
ATOM 1274 C CA . ASN A 1 167 ? -20.822 23.008 26.504 1.00 94.94 167 ASN A CA 1
ATOM 1275 C C . ASN A 1 167 ? -20.874 21.827 27.497 1.00 94.94 167 ASN A C 1
ATOM 1277 O O . ASN A 1 167 ? -21.006 22.035 28.698 1.00 94.94 167 ASN A O 1
ATOM 1281 N N . LYS A 1 168 ? -20.823 20.583 26.992 1.00 96.75 168 LYS A N 1
ATOM 1282 C CA . LYS A 1 168 ? -20.930 19.353 27.804 1.00 96.75 168 LYS A CA 1
ATOM 1283 C C . LYS A 1 168 ? -19.866 18.320 27.437 1.00 96.75 168 LYS A C 1
ATOM 1285 O O . LYS A 1 168 ? -19.516 18.160 26.268 1.00 96.75 168 LYS A O 1
ATOM 1290 N N . TRP A 1 169 ? -19.415 17.549 28.418 1.00 97.19 169 TRP A N 1
ATOM 1291 C CA . TRP A 1 169 ? -18.594 16.353 28.240 1.00 97.19 169 TRP A CA 1
ATOM 1292 C C . TRP A 1 169 ? -19.451 15.162 27.817 1.00 97.19 169 TRP A C 1
ATOM 1294 O O . TRP A 1 169 ? -20.438 14.831 28.461 1.00 97.19 169 TRP A O 1
ATOM 1304 N N . CYS A 1 170 ? -19.088 14.504 26.721 1.00 96.25 170 CYS A N 1
ATOM 1305 C CA . CYS A 1 170 ? -19.781 13.332 26.196 1.00 96.25 170 CYS A CA 1
ATOM 1306 C C . CYS A 1 170 ? -18.997 12.065 26.535 1.00 96.25 170 CYS A C 1
ATOM 1308 O O . CYS A 1 170 ? -17.777 12.039 26.357 1.00 96.25 170 CYS A O 1
ATOM 1310 N N . ALA A 1 171 ? -19.705 11.019 26.964 1.00 96.94 171 ALA A N 1
ATOM 1311 C CA . ALA A 1 171 ? -19.148 9.687 27.172 1.00 96.94 171 ALA A CA 1
ATOM 1312 C C . ALA A 1 171 ? -19.822 8.674 26.234 1.00 96.94 171 ALA A C 1
ATOM 1314 O O . ALA A 1 171 ? -21.049 8.543 26.195 1.00 96.94 171 ALA A O 1
ATOM 1315 N N . GLU A 1 172 ? -19.014 7.942 25.473 1.00 96.06 172 GLU A N 1
ATOM 1316 C CA . GLU A 1 172 ? -19.455 6.878 24.574 1.00 96.06 172 GLU A CA 1
ATOM 1317 C C . GLU A 1 172 ? -18.494 5.686 24.591 1.00 96.06 172 GLU A C 1
ATOM 1319 O O . GLU A 1 172 ? -17.279 5.840 24.717 1.00 96.06 172 GLU A O 1
ATOM 1324 N N . ILE A 1 173 ? -19.044 4.482 24.431 1.00 93.50 173 ILE A N 1
ATOM 1325 C CA . ILE A 1 173 ? -18.285 3.232 24.332 1.00 93.50 173 ILE A CA 1
ATOM 1326 C C . ILE A 1 173 ? -18.751 2.446 23.104 1.00 93.50 173 ILE A C 1
ATOM 1328 O O . ILE A 1 173 ? -19.942 2.354 22.808 1.00 93.50 173 ILE A O 1
ATOM 1332 N N . MET A 1 174 ? -17.798 1.915 22.341 1.00 91.62 174 MET A N 1
ATOM 1333 C CA . MET A 1 174 ? -18.059 1.024 21.211 1.00 91.62 174 MET A CA 1
ATOM 1334 C C . MET A 1 174 ? -17.761 -0.400 21.658 1.00 91.62 174 MET A C 1
ATOM 1336 O O . MET A 1 174 ? -16.626 -0.687 22.022 1.00 91.62 174 MET A O 1
ATOM 1340 N N . PHE A 1 175 ? -18.744 -1.290 21.578 1.00 92.38 175 PHE A N 1
ATOM 1341 C CA . PHE A 1 175 ? -18.575 -2.691 21.949 1.00 92.38 175 PHE A CA 1
ATOM 1342 C C . PHE A 1 175 ? -19.401 -3.586 21.018 1.00 92.38 175 PHE A C 1
ATOM 1344 O O . PHE A 1 175 ? -20.521 -3.222 20.660 1.00 92.38 175 PHE A O 1
ATOM 1351 N N . GLN A 1 176 ? -18.828 -4.705 20.553 1.00 89.69 176 GLN A N 1
ATOM 1352 C CA . GLN A 1 176 ? -19.457 -5.631 19.592 1.00 89.69 176 GLN A CA 1
ATOM 1353 C C . GLN A 1 176 ? -20.094 -4.923 18.379 1.00 89.69 176 GLN A C 1
ATOM 1355 O O . GLN A 1 176 ? -21.241 -5.162 18.005 1.00 89.69 176 GLN A O 1
ATOM 1360 N N . ARG A 1 177 ? -19.352 -3.985 17.771 1.00 87.69 177 ARG A N 1
ATOM 1361 C CA . ARG A 1 177 ? -19.796 -3.144 16.634 1.00 87.69 177 ARG A CA 1
ATOM 1362 C C . ARG A 1 177 ? -21.011 -2.244 16.912 1.00 87.69 177 ARG A C 1
ATOM 1364 O O . ARG A 1 177 ? -21.497 -1.591 15.989 1.00 87.69 177 ARG A O 1
ATOM 1371 N N . LYS A 1 178 ? -21.460 -2.130 18.162 1.00 90.94 178 LYS A N 1
ATOM 1372 C CA . LYS A 1 178 ? -22.538 -1.236 18.588 1.00 90.94 178 LYS A CA 1
ATOM 1373 C C . LYS A 1 178 ? -21.976 -0.051 19.367 1.00 90.94 178 LYS A C 1
ATOM 1375 O O . LYS A 1 178 ? -21.088 -0.198 20.204 1.00 90.94 178 LYS A O 1
ATOM 1380 N N . ARG A 1 179 ? -22.510 1.140 19.086 1.00 93.12 179 ARG A N 1
ATOM 1381 C CA . ARG A 1 179 ? -22.205 2.356 19.845 1.00 93.12 179 ARG A CA 1
ATOM 1382 C C . ARG A 1 179 ? -23.187 2.514 20.998 1.00 93.12 179 ARG A C 1
ATOM 1384 O O . ARG A 1 179 ? -24.389 2.608 20.762 1.00 93.12 179 ARG A O 1
ATOM 1391 N N . TYR A 1 180 ? -22.667 2.634 22.209 1.00 94.25 180 TYR A N 1
ATOM 1392 C CA . TYR A 1 180 ? -23.422 2.961 23.410 1.00 94.25 180 TYR A CA 1
ATOM 1393 C C . TYR A 1 180 ? -23.134 4.416 23.783 1.00 94.25 180 TYR A C 1
ATOM 1395 O O . TYR A 1 180 ? -21.994 4.794 24.057 1.00 94.25 180 TYR A O 1
ATOM 1403 N N . ARG A 1 181 ? -24.177 5.250 23.742 1.00 95.50 181 ARG A N 1
ATOM 1404 C CA . ARG A 1 181 ? -24.122 6.650 24.176 1.00 95.50 181 ARG A CA 1
ATOM 1405 C C . ARG A 1 181 ? -24.453 6.677 25.662 1.00 95.50 181 ARG A C 1
ATOM 1407 O O . ARG A 1 181 ? -25.610 6.477 26.009 1.00 95.50 181 ARG A O 1
ATOM 1414 N N . LEU A 1 182 ? -23.447 6.879 26.505 1.00 95.69 182 LEU A N 1
ATOM 1415 C CA . LEU A 1 182 ? -23.604 6.773 27.956 1.00 95.69 182 LEU A CA 1
ATOM 1416 C C . LEU A 1 182 ? -24.245 8.032 28.542 1.00 95.69 182 LEU A C 1
ATOM 1418 O O . LEU A 1 182 ? -25.069 7.943 29.442 1.00 95.69 182 LEU A O 1
ATOM 1422 N N . GLY A 1 183 ? -23.934 9.195 27.969 1.00 95.19 183 GLY A N 1
ATOM 1423 C CA . GLY A 1 183 ? -24.569 10.442 28.366 1.00 95.19 183 GLY A CA 1
ATOM 1424 C C . GLY A 1 183 ? -23.754 11.679 28.022 1.00 95.19 183 GLY A C 1
ATOM 1425 O O . GLY A 1 183 ? -22.746 11.622 27.307 1.00 95.19 183 GLY A O 1
ATOM 1426 N N . ARG A 1 184 ? -24.246 12.812 28.524 1.00 96.50 184 ARG A N 1
ATOM 1427 C CA . ARG A 1 184 ? -23.622 14.132 28.432 1.00 96.50 184 ARG A CA 1
ATOM 1428 C C . ARG A 1 184 ? -23.647 14.767 29.816 1.00 96.50 184 ARG A C 1
ATOM 1430 O O . ARG A 1 184 ? -24.712 14.818 30.423 1.00 96.50 184 ARG A O 1
ATOM 1437 N N . TYR A 1 185 ? -22.517 15.298 30.244 1.00 96.44 185 TYR A N 1
ATOM 1438 C CA . TYR A 1 185 ? -22.260 15.730 31.612 1.00 96.44 185 TYR A CA 1
ATOM 1439 C C . TYR A 1 185 ? -21.652 17.124 31.610 1.00 96.44 185 TYR A C 1
ATOM 1441 O O . TYR A 1 185 ? -21.026 17.529 30.629 1.00 96.44 185 TYR A O 1
ATOM 1449 N N . ASP A 1 186 ? -21.850 17.868 32.688 1.00 95.38 186 ASP A N 1
ATOM 1450 C CA . ASP A 1 186 ? -21.237 19.188 32.833 1.00 95.38 186 ASP A CA 1
ATOM 1451 C C . ASP A 1 186 ? -19.783 19.053 33.316 1.00 95.38 186 ASP A C 1
ATOM 1453 O O . ASP A 1 186 ? -18.909 19.795 32.866 1.00 95.38 186 ASP A O 1
ATOM 1457 N N . ASP A 1 187 ? -19.496 18.034 34.135 1.00 96.25 187 ASP A N 1
ATOM 1458 C CA . ASP A 1 187 ? -18.157 17.741 34.639 1.00 96.25 187 ASP A CA 1
ATOM 1459 C C . ASP A 1 187 ? -17.405 16.673 33.819 1.00 96.25 187 ASP A C 1
ATOM 1461 O O . ASP A 1 187 ? -17.958 15.683 33.327 1.00 96.25 187 ASP A O 1
ATOM 1465 N N . LYS A 1 188 ? -16.087 16.872 33.692 1.00 96.00 188 LYS A N 1
ATOM 1466 C CA . LYS A 1 188 ? -15.192 15.955 32.976 1.00 96.00 188 LYS A CA 1
ATOM 1467 C C . LYS A 1 188 ? -15.023 14.632 33.721 1.00 96.00 188 LYS A C 1
ATOM 1469 O O . LYS A 1 188 ? -14.965 13.586 33.074 1.00 96.00 188 LYS A O 1
ATOM 1474 N N . GLN A 1 189 ? -14.868 14.673 35.045 1.00 96.06 189 GLN A N 1
ATOM 1475 C CA . GLN A 1 189 ? -14.609 13.477 35.850 1.00 96.06 189 GLN A CA 1
ATOM 1476 C C . GLN A 1 189 ? -15.837 12.579 35.892 1.00 96.06 189 GLN A C 1
ATOM 1478 O O . GLN A 1 189 ? -15.691 11.367 35.757 1.00 96.06 189 GLN A O 1
ATOM 1483 N N . GLU A 1 190 ? -17.032 13.163 35.959 1.00 96.31 190 GLU A N 1
ATOM 1484 C CA . GLU A 1 190 ? -18.292 12.423 35.853 1.00 96.31 190 GLU A CA 1
ATOM 1485 C C . GLU A 1 190 ? -18.374 11.625 34.539 1.00 96.31 190 GLU A C 1
ATOM 1487 O O . GLU A 1 190 ? -18.578 10.410 34.550 1.00 96.31 190 GLU A O 1
ATOM 1492 N N . ALA A 1 191 ? -18.091 12.264 33.397 1.00 95.94 191 ALA A N 1
ATOM 1493 C CA . ALA A 1 191 ? -18.065 11.580 32.102 1.00 95.94 191 ALA A CA 1
ATOM 1494 C C . ALA A 1 191 ? -17.019 10.448 32.042 1.00 95.94 191 ALA A C 1
ATOM 1496 O O . ALA A 1 191 ? -17.250 9.415 31.408 1.00 95.94 191 ALA A O 1
ATOM 1497 N N . ILE A 1 192 ? -15.863 10.623 32.695 1.00 96.00 192 ILE A N 1
ATOM 1498 C CA . ILE A 1 192 ? -14.820 9.591 32.795 1.00 96.00 192 ILE A CA 1
ATOM 1499 C C . ILE A 1 192 ? -15.282 8.426 33.668 1.00 96.00 192 ILE A C 1
ATOM 1501 O O . ILE A 1 192 ? -15.046 7.274 33.302 1.00 96.00 192 ILE A O 1
ATOM 1505 N N . GLN A 1 193 ? -15.927 8.708 34.796 1.00 95.56 193 GLN A N 1
ATOM 1506 C CA . GLN A 1 193 ? -16.399 7.694 35.728 1.00 95.56 193 GLN A CA 1
ATOM 1507 C C . GLN A 1 193 ? -17.458 6.804 35.073 1.00 95.56 193 GLN A C 1
ATOM 1509 O O . GLN A 1 193 ? -17.273 5.590 35.007 1.00 95.56 193 GLN A O 1
ATOM 1514 N N . ILE A 1 194 ? -18.476 7.408 34.455 1.00 96.38 194 ILE A N 1
ATOM 1515 C CA . ILE A 1 194 ? -19.507 6.673 33.710 1.00 96.38 194 ILE A CA 1
ATOM 1516 C C . ILE A 1 194 ? -18.885 5.837 32.585 1.00 96.38 194 ILE A C 1
ATOM 1518 O O . ILE A 1 194 ? -19.282 4.698 32.331 1.00 96.38 194 ILE A O 1
ATOM 1522 N N . ARG A 1 195 ? -17.871 6.382 31.902 1.00 95.12 195 ARG A N 1
ATOM 1523 C CA . ARG A 1 195 ? -17.169 5.650 30.849 1.00 95.12 195 ARG A CA 1
ATOM 1524 C C . ARG A 1 195 ? -16.458 4.406 31.382 1.00 95.12 195 ARG A C 1
ATOM 1526 O O . ARG A 1 195 ? -16.516 3.393 30.689 1.00 95.12 195 ARG A O 1
ATOM 1533 N N . LYS A 1 196 ? -15.810 4.487 32.551 1.00 93.56 196 LYS A N 1
ATOM 1534 C CA . LYS A 1 196 ? -15.120 3.366 33.219 1.00 93.56 196 LYS A CA 1
ATOM 1535 C C . LYS A 1 196 ? -16.100 2.321 33.746 1.00 93.56 196 LYS A C 1
ATOM 1537 O O . LYS A 1 196 ? -15.864 1.131 33.575 1.00 93.56 196 LYS A O 1
ATOM 1542 N N . GLU A 1 197 ? -17.215 2.749 34.327 1.00 94.38 197 GLU A N 1
ATOM 1543 C CA . GLU A 1 197 ? -18.284 1.844 34.769 1.00 94.38 197 GLU A CA 1
ATOM 1544 C C . GLU A 1 197 ? -18.826 1.017 33.601 1.00 94.38 197 GLU A C 1
ATOM 1546 O O . GLU A 1 197 ? -18.949 -0.202 33.706 1.00 94.38 197 GLU A O 1
ATOM 1551 N N . ALA A 1 198 ? -19.038 1.658 32.449 1.00 94.06 198 ALA A N 1
ATOM 1552 C CA . ALA A 1 198 ? -19.435 0.957 31.237 1.00 94.06 198 ALA A CA 1
ATOM 1553 C C . ALA A 1 198 ? -18.356 -0.010 30.706 1.00 94.06 198 ALA A C 1
ATOM 1555 O O . ALA A 1 198 ? -18.713 -1.007 30.086 1.00 94.06 198 ALA A O 1
ATOM 1556 N N . GLU A 1 199 ? -17.056 0.241 30.932 1.00 92.56 199 GLU A N 1
ATOM 1557 C CA . GLU A 1 199 ? -15.995 -0.739 30.610 1.00 92.56 199 GLU A CA 1
ATOM 1558 C C . GLU A 1 199 ? -16.089 -1.953 31.510 1.00 92.56 199 GLU A C 1
ATOM 1560 O O . GLU A 1 199 ? -16.079 -3.070 31.009 1.00 92.56 199 GLU A O 1
ATOM 1565 N N . ASN A 1 200 ? -16.214 -1.743 32.817 1.00 91.25 200 ASN A N 1
ATOM 1566 C CA . ASN A 1 200 ? -16.283 -2.845 33.766 1.00 91.25 200 ASN A CA 1
ATOM 1567 C C . ASN A 1 200 ? -17.485 -3.750 33.478 1.00 91.25 200 ASN A C 1
ATOM 1569 O O . ASN A 1 200 ? -17.331 -4.962 33.475 1.00 91.25 200 ASN A O 1
ATOM 1573 N N . GLN A 1 201 ? -18.644 -3.169 33.159 1.00 90.50 201 GLN A N 1
ATOM 1574 C CA . GLN A 1 201 ? -19.837 -3.943 32.813 1.0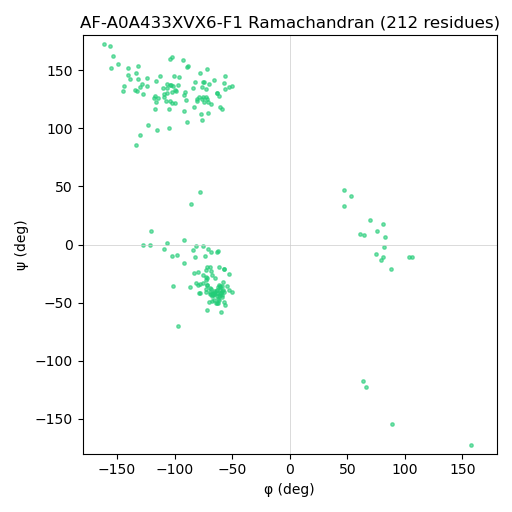0 90.50 201 GLN A CA 1
ATOM 1575 C C . GLN A 1 201 ? -19.718 -4.610 31.435 1.00 90.50 201 GLN A C 1
ATOM 1577 O O . GLN A 1 201 ? -19.847 -5.819 31.313 1.00 90.50 201 GLN A O 1
ATOM 1582 N N . LEU A 1 202 ? -19.463 -3.843 30.366 1.00 89.75 202 LEU A N 1
ATOM 1583 C CA . LEU A 1 202 ? -19.527 -4.392 29.005 1.00 89.75 202 LEU A CA 1
ATOM 1584 C C . LEU A 1 202 ? -18.284 -5.205 28.635 1.00 89.75 202 LEU A C 1
ATOM 1586 O O . LEU A 1 202 ? -18.391 -6.233 27.971 1.00 89.75 202 LEU A O 1
ATOM 1590 N N . HIS A 1 203 ? -17.098 -4.721 29.001 1.00 90.50 203 HIS A N 1
ATOM 1591 C CA . HIS A 1 203 ? -15.845 -5.392 28.669 1.00 90.50 203 HIS A CA 1
ATOM 1592 C C . HIS A 1 203 ? -15.468 -6.446 29.707 1.00 90.50 203 HIS A C 1
ATOM 1594 O O . HIS A 1 203 ? -14.934 -7.472 29.302 1.00 90.50 203 HIS A O 1
ATOM 1600 N N . GLY A 1 204 ? -15.732 -6.213 30.998 1.00 87.62 204 GLY A N 1
ATOM 1601 C CA . GLY A 1 204 ? -15.415 -7.163 32.072 1.00 87.62 204 GLY A CA 1
ATOM 1602 C C . GLY A 1 204 ? -16.117 -8.501 31.870 1.00 87.62 204 GLY A C 1
ATOM 1603 O O . GLY A 1 204 ? -15.442 -9.501 31.638 1.00 87.62 204 GLY A O 1
ATOM 1604 N N . ASP A 1 205 ? -17.452 -8.488 31.793 1.00 88.00 205 ASP A N 1
ATOM 1605 C CA . ASP A 1 205 ? -18.268 -9.688 31.549 1.00 88.00 205 ASP A CA 1
ATOM 1606 C C . ASP A 1 205 ? -17.804 -10.463 30.300 1.00 88.00 205 ASP A C 1
ATOM 1608 O O . ASP A 1 205 ? -17.763 -11.696 30.268 1.00 88.00 205 ASP A O 1
ATOM 1612 N N . PHE A 1 206 ? -17.418 -9.735 29.248 1.00 90.12 206 PHE A N 1
ATOM 1613 C CA . PHE A 1 206 ? -16.930 -10.323 28.005 1.00 90.12 206 PHE A CA 1
ATOM 1614 C C . PHE A 1 206 ? -15.527 -10.922 28.125 1.00 90.12 206 PHE A C 1
ATOM 1616 O O . PHE A 1 206 ? -15.272 -11.979 27.551 1.00 90.12 206 PHE A O 1
ATOM 1623 N N . LEU A 1 207 ? -14.612 -10.261 28.835 1.00 89.12 207 LEU A N 1
ATOM 1624 C CA . LEU A 1 207 ? -13.257 -10.762 29.063 1.00 89.12 207 LEU A CA 1
ATOM 1625 C C . LEU A 1 207 ? -13.272 -11.998 29.961 1.00 89.12 207 LEU A C 1
ATOM 1627 O O . LEU A 1 207 ? -12.547 -12.948 29.674 1.00 89.12 207 LEU A O 1
ATOM 1631 N N . ASP A 1 208 ? -14.133 -12.027 30.976 1.00 89.31 208 ASP A N 1
ATOM 1632 C CA . ASP A 1 208 ? -14.320 -13.200 31.831 1.00 89.31 208 ASP A CA 1
ATOM 1633 C C . ASP A 1 208 ? -14.842 -14.387 31.017 1.00 89.31 208 ASP A C 1
ATOM 1635 O O . ASP A 1 208 ? -14.284 -15.484 31.073 1.00 89.31 208 ASP A O 1
ATOM 1639 N N . TRP A 1 209 ? -15.862 -14.171 30.182 1.00 88.81 209 TRP A N 1
ATOM 1640 C CA . TRP A 1 209 ? -16.337 -15.187 29.240 1.00 88.81 209 TRP A CA 1
ATOM 1641 C C . TRP A 1 209 ? -15.241 -15.653 28.265 1.00 88.81 209 TRP A C 1
ATOM 1643 O O . TRP A 1 209 ? -15.096 -16.854 28.039 1.00 88.81 209 TRP A O 1
ATOM 1653 N N . TYR A 1 210 ? -14.469 -14.723 27.693 1.00 86.75 210 TYR A N 1
ATOM 1654 C CA . TYR A 1 210 ? -13.417 -15.021 26.717 1.00 86.75 210 TYR A CA 1
ATOM 1655 C C . TYR A 1 210 ? -12.275 -15.844 27.332 1.00 86.75 210 TYR A C 1
ATOM 1657 O O . TYR A 1 210 ? -11.824 -16.814 26.722 1.00 86.75 210 TYR A O 1
ATOM 1665 N N . ASN A 1 211 ? -11.842 -15.501 28.548 1.00 86.56 211 ASN A N 1
ATOM 1666 C CA . ASN A 1 211 ? -10.762 -16.195 29.250 1.00 86.56 211 ASN A CA 1
ATOM 1667 C C . ASN A 1 211 ? -11.181 -17.589 29.743 1.00 86.56 211 ASN A C 1
ATOM 1669 O O . ASN A 1 211 ? -10.372 -18.506 29.704 1.00 86.56 211 ASN A O 1
ATOM 1673 N N . ASN A 1 212 ? -12.442 -17.775 30.150 1.00 86.44 212 ASN A N 1
ATOM 1674 C CA . ASN A 1 212 ? -12.964 -19.069 30.620 1.00 86.44 212 ASN A CA 1
ATOM 1675 C C . ASN A 1 212 ? -13.242 -20.084 29.495 1.00 86.44 212 ASN A C 1
ATOM 1677 O O . ASN A 1 212 ? -13.717 -21.190 29.755 1.00 86.44 212 ASN A O 1
ATOM 1681 N N . ARG A 1 213 ? -13.016 -19.698 28.238 1.00 75.56 213 ARG A N 1
ATOM 1682 C CA . ARG A 1 213 ? -13.275 -20.521 27.051 1.00 75.56 213 ARG A CA 1
ATOM 1683 C C . ARG A 1 213 ? -11.997 -21.141 26.461 1.00 75.56 213 ARG A C 1
ATOM 1685 O O . ARG A 1 213 ? -12.116 -21.963 25.550 1.00 75.56 213 ARG A O 1
ATOM 1692 N N . GLN A 1 214 ? -10.818 -20.723 26.934 1.00 54.84 214 GLN A N 1
ATOM 1693 C CA . GLN A 1 214 ? -9.511 -21.318 26.611 1.00 54.84 214 GLN A CA 1
ATOM 1694 C C . GLN A 1 214 ? -9.213 -22.501 27.529 1.00 54.84 214 GLN A C 1
ATOM 1696 O O . GLN A 1 214 ? -8.626 -23.478 27.014 1.00 54.84 214 GLN A O 1
#

Sequence (214 aa):
MSKKLNLVGQRFGRLTVIAELPKEGSSPRWSCICDCGNPKVATTIVLRRGDCKSCGCLHRDYLTDRHAKTDTDISGKRFGKLVALYKVKVENKKSIMWLCQCDCGQTIPIPASEMKKGKIRSCGCLISDHVTSWFEAGTNIPALLANNISSRNTSGTKGVHFDPSRNKWCAEIMFQRKRYRLGRYDDKQEAIQIRKEAENQLHGDFLDWYNNRQ

Radius of gyration: 34.41 Å; Cα contacts (8 Å, |Δi|>4): 306; chains: 1; bounding box: 69×58×76 Å

Foldseek 3Di:
DDDPDDQAQPAQAQWHFHDWDPDDPDFTWTWTAGVVRDIDIDTPVCRVVSVDNGPCVVVVVVVVVVVVVVPDDQDQPAQAQWGFHDWDDDPPDPDIWTFIAGVVRDTDTHHPVCSVVSVDRGPCVVVVVVQVVQDDLQDRPVVLPDPDDDPPDPLSAPQWDADPVVCWIWHWDQDSNDIDGQDTHNDSVVSRVSNVVCCCVRVVVVVVVVVVVD